Protein AF-A0A0B1P0S6-F1 (afdb_monomer)

Sequence (242 aa):
MDPFGQLKRVITRTYDYDFVDCIASSTEIPAHVSHSNGEVSTQSKGTTRSGFDCNGIFFDDKELHLARDLARESRRSRHNVFPVEHFSPPCDSPCLLWPLKSSGSTMRNGMMPCSLFLSTLDILVDIFTSGNLAPYRLVMSLDFQILFVALKGHDKMKKCEKRTIAGGNINHDQSSFRCSTTVFHNSELLPVVDKACKNKMLYSKTYPMKYEGENFQIPGPYLIYPLMKDKEYTGGCMLKIL

Solvent-accessible surface area (backbone atoms only — not comparable to full-atom values): 14776 Å² total; per-residue (Å²): 26,44,84,85,52,40,65,73,44,49,32,33,36,50,95,88,71,46,77,45,81,34,46,70,38,70,73,76,75,69,88,85,74,79,96,71,84,87,76,74,79,77,75,76,80,38,62,68,41,48,30,30,38,51,94,82,45,74,46,44,48,71,57,52,52,50,51,45,53,50,38,58,57,33,60,75,43,94,86,50,81,44,50,36,82,44,78,55,72,84,46,96,52,68,25,28,41,33,83,37,75,68,90,59,59,70,73,79,83,70,79,73,80,90,74,84,90,73,59,92,67,55,75,65,56,68,62,72,76,65,88,65,71,60,49,33,29,41,32,20,39,85,87,61,46,81,72,48,42,28,41,50,55,96,90,49,53,44,78,34,48,78,44,76,45,79,23,62,59,77,70,50,65,78,48,26,36,33,47,91,94,47,74,45,47,35,86,64,47,50,62,51,42,54,51,32,54,58,30,60,47,40,93,88,48,85,46,40,33,78,59,83,73,83,86,57,97,65,84,75,76,38,29,34,34,83,49,83,81,69,99,71,89,77,89,75,58,59,27,33,37,40

Secondary structure (DSSP, 8-state):
--TT-----EEEE-TTS-EEEPEEE-----S-----------------EEEEEETTEEEEHHHHHHHHHHHHHHTTSTT---SEEE-STT-SS-EEEEEE--TT---------------TTGGGTTTTTSS---SEEEEE-TT--EEEEEEE-SS-EEEPEEEEE----------EEEETTEEE-HHHHHHHHHHHHHHTT-TT-S-SEE--SPPPSS-S--EE-EE-SSS---S---EEE-

Structure (mmCIF, N/CA/C/O backbone):
data_AF-A0A0B1P0S6-F1
#
_entry.id   AF-A0A0B1P0S6-F1
#
loop_
_atom_site.group_PDB
_atom_site.id
_atom_site.type_symbol
_atom_site.label_atom_id
_atom_site.label_alt_id
_atom_site.label_comp_id
_atom_site.label_asym_id
_atom_site.label_entity_id
_atom_site.label_seq_id
_atom_site.pdbx_PDB_ins_code
_atom_site.Cartn_x
_atom_site.Cartn_y
_atom_site.Cartn_z
_atom_site.occupancy
_atom_site.B_iso_or_equiv
_atom_site.auth_seq_id
_atom_site.auth_comp_id
_atom_site.auth_asym_id
_atom_site.auth_atom_id
_atom_site.pdbx_PDB_model_num
ATOM 1 N N . MET A 1 1 ? -7.418 -2.771 11.594 1.00 72.19 1 MET A N 1
ATOM 2 C CA . MET A 1 1 ? -7.565 -1.828 10.481 1.00 72.19 1 MET A CA 1
ATOM 3 C C . MET A 1 1 ? -7.454 -2.607 9.185 1.00 72.19 1 MET A C 1
ATOM 5 O O . MET A 1 1 ? -6.734 -3.612 9.142 1.00 72.19 1 MET A O 1
ATOM 9 N N . ASP A 1 2 ? -8.114 -2.137 8.129 1.00 66.19 2 ASP A N 1
ATOM 10 C CA . ASP A 1 2 ? -7.908 -2.700 6.795 1.00 66.19 2 ASP A CA 1
ATOM 11 C C . ASP A 1 2 ? -6.491 -2.362 6.265 1.00 66.19 2 ASP A C 1
ATOM 13 O O . ASP A 1 2 ? -5.760 -1.559 6.868 1.00 66.19 2 ASP A O 1
ATOM 17 N N . PRO A 1 3 ? -6.045 -2.962 5.145 1.00 63.97 3 PRO A N 1
ATOM 18 C CA . PRO A 1 3 ? -4.725 -2.680 4.586 1.00 63.97 3 PRO A CA 1
ATOM 19 C C . PRO A 1 3 ? -4.468 -1.206 4.246 1.00 63.97 3 PRO A C 1
ATOM 21 O O . PRO A 1 3 ? -3.298 -0.832 4.122 1.00 63.97 3 PRO A O 1
ATOM 24 N N . PHE A 1 4 ? -5.530 -0.406 4.135 1.00 67.88 4 PHE A N 1
ATOM 25 C CA . PHE A 1 4 ? -5.540 1.003 3.754 1.00 67.88 4 PHE A CA 1
ATOM 26 C C . PHE A 1 4 ? -5.617 1.950 4.953 1.00 67.88 4 PHE A C 1
ATOM 28 O O . PHE A 1 4 ? -5.647 3.163 4.762 1.00 67.88 4 PHE A O 1
ATOM 35 N N . GLY A 1 5 ? -5.629 1.417 6.176 1.00 71.06 5 GLY A N 1
ATOM 36 C CA . GLY A 1 5 ? -5.687 2.229 7.383 1.00 71.06 5 GLY A CA 1
ATOM 37 C C . GLY A 1 5 ? -7.086 2.687 7.760 1.00 71.06 5 GLY A C 1
ATOM 38 O O . GLY A 1 5 ? -7.219 3.570 8.599 1.00 71.06 5 GLY A O 1
ATOM 39 N N . GLN A 1 6 ? -8.138 2.102 7.187 1.00 75.38 6 GLN A N 1
ATOM 40 C CA . GLN A 1 6 ? -9.487 2.385 7.658 1.00 75.38 6 GLN A CA 1
ATOM 41 C C . GLN A 1 6 ? -9.762 1.598 8.937 1.00 75.38 6 GLN A C 1
ATOM 43 O O . GLN A 1 6 ? -9.490 0.395 9.027 1.00 75.38 6 GLN A O 1
ATOM 48 N N . LEU A 1 7 ? -10.333 2.294 9.918 1.00 80.88 7 LEU A N 1
ATOM 49 C CA . LEU A 1 7 ? -10.939 1.671 11.086 1.00 80.88 7 LEU A CA 1
ATOM 50 C C . LEU A 1 7 ? -12.217 0.969 10.620 1.00 80.88 7 LEU A C 1
ATOM 52 O O . LEU A 1 7 ? -13.142 1.637 10.164 1.00 80.88 7 LEU A O 1
ATOM 56 N N . LYS A 1 8 ? -12.254 -0.361 10.684 1.00 79.19 8 LYS A N 1
ATOM 57 C CA . LYS A 1 8 ? -13.443 -1.152 10.348 1.00 79.19 8 LYS A CA 1
ATOM 58 C C . LYS A 1 8 ? -14.200 -1.562 11.588 1.00 79.19 8 LYS A C 1
ATOM 60 O O . LYS A 1 8 ? -15.427 -1.570 11.576 1.00 79.19 8 LYS A O 1
ATOM 65 N N . ARG A 1 9 ? -13.477 -1.937 12.640 1.00 78.31 9 ARG A N 1
ATOM 66 C CA . ARG A 1 9 ? -14.101 -2.403 13.869 1.00 78.31 9 ARG A CA 1
ATOM 67 C C . ARG A 1 9 ? -13.183 -2.217 15.062 1.00 78.31 9 ARG A C 1
ATOM 69 O O . ARG A 1 9 ? -11.962 -2.170 14.945 1.00 78.31 9 ARG A O 1
ATOM 76 N N . VAL A 1 10 ? -13.795 -2.136 16.228 1.00 85.00 10 VAL A N 1
ATOM 77 C CA . VAL A 1 10 ? -13.113 -2.123 17.511 1.00 85.00 10 VAL A CA 1
ATOM 78 C C . VAL A 1 10 ? -13.550 -3.391 18.243 1.00 85.00 10 VAL A C 1
ATOM 80 O O . VAL A 1 10 ? -14.746 -3.631 18.372 1.00 85.00 10 VAL A O 1
ATOM 83 N N . ILE A 1 11 ? -12.602 -4.229 18.658 1.00 86.12 11 ILE A N 1
ATOM 84 C CA . ILE A 1 11 ? -12.867 -5.456 19.427 1.00 86.12 11 ILE A CA 1
ATOM 85 C C . ILE A 1 11 ? -12.094 -5.404 20.741 1.00 86.12 11 ILE A C 1
ATOM 87 O O . ILE A 1 11 ? -11.005 -4.832 20.795 1.00 86.12 11 ILE A O 1
ATOM 91 N N . THR A 1 12 ? -12.608 -6.026 21.796 1.00 86.31 12 THR A N 1
ATOM 92 C CA . THR A 1 12 ? -11.886 -6.177 23.069 1.00 86.31 12 THR A CA 1
ATOM 93 C C . THR A 1 12 ? -11.633 -7.643 23.380 1.00 86.31 12 THR A C 1
ATOM 95 O O . THR A 1 12 ? -12.437 -8.503 23.025 1.00 86.31 12 THR A O 1
ATOM 98 N N . ARG A 1 13 ? -10.501 -7.935 24.026 1.00 81.44 13 ARG A N 1
ATOM 99 C CA . ARG A 1 13 ? -10.193 -9.275 24.534 1.00 81.44 13 ARG A CA 1
ATOM 100 C C . ARG A 1 13 ? -10.831 -9.490 25.907 1.00 81.44 13 ARG A C 1
ATOM 102 O O . ARG A 1 13 ? -10.647 -8.651 26.790 1.00 81.44 13 ARG A O 1
ATOM 109 N N . THR A 1 14 ? -11.524 -10.609 26.088 1.00 78.69 14 THR A N 1
ATOM 110 C CA . THR A 1 14 ? -12.118 -11.039 27.364 1.00 78.69 14 THR A CA 1
ATOM 111 C C . THR A 1 14 ? -11.096 -11.779 28.241 1.00 78.69 14 THR A C 1
ATOM 113 O O . THR A 1 14 ? -9.961 -12.030 27.821 1.00 78.69 14 THR A O 1
ATOM 116 N N . TYR A 1 15 ? -11.483 -12.113 29.479 1.00 76.44 15 TYR A N 1
ATOM 117 C CA . TYR A 1 15 ? -10.654 -12.907 30.398 1.00 76.44 15 TYR A CA 1
ATOM 118 C C . TYR A 1 15 ? -10.407 -14.331 29.893 1.00 76.44 15 TYR A C 1
ATOM 120 O O . TYR A 1 15 ? -9.308 -14.848 30.070 1.00 76.44 15 TYR A O 1
ATOM 128 N N . ASP A 1 16 ? -11.375 -14.903 29.177 1.00 82.19 16 ASP A N 1
ATOM 129 C CA . ASP A 1 16 ? -11.287 -16.237 28.569 1.00 82.19 16 ASP A CA 1
ATOM 130 C C . ASP A 1 16 ? -10.457 -16.254 27.277 1.00 82.19 16 ASP A C 1
ATOM 132 O O . ASP A 1 16 ? -10.420 -17.242 26.555 1.00 82.19 16 ASP A O 1
ATOM 136 N N . TYR A 1 17 ? -9.759 -15.151 26.988 1.00 78.38 17 TYR A N 1
ATOM 137 C CA . TYR A 1 17 ? -8.953 -14.932 25.791 1.00 78.38 17 TYR A CA 1
ATOM 138 C C . TYR A 1 17 ? -9.722 -14.822 24.471 1.00 78.38 17 TYR A C 1
ATOM 140 O O . TYR A 1 17 ? -9.068 -14.625 23.439 1.00 78.38 17 TYR A O 1
ATOM 148 N N . ASP A 1 18 ? -11.051 -14.823 24.521 1.00 82.00 18 ASP A N 1
ATOM 149 C CA . ASP A 1 18 ? -11.933 -14.565 23.386 1.00 82.00 18 ASP A CA 1
ATOM 150 C C . ASP A 1 18 ? -11.964 -13.080 23.002 1.00 82.00 18 ASP A C 1
ATOM 152 O O . ASP A 1 18 ? -11.469 -12.201 23.720 1.00 82.00 18 ASP A O 1
ATOM 156 N N . PHE A 1 19 ? -12.539 -12.786 21.835 1.00 83.88 19 PHE A N 1
ATOM 157 C CA . PHE A 1 19 ? -12.729 -11.425 21.340 1.00 83.88 19 PHE A CA 1
ATOM 158 C C . PHE A 1 19 ? -14.214 -11.116 21.215 1.00 83.88 19 PHE A C 1
ATOM 160 O O . PHE A 1 19 ? -14.963 -11.900 20.643 1.00 83.88 19 PHE A O 1
ATOM 167 N N . VAL A 1 20 ? -14.622 -9.950 21.708 1.00 85.81 20 VAL A N 1
ATOM 168 C CA . VAL A 1 20 ? -15.993 -9.453 21.554 1.00 85.81 20 VAL A CA 1
ATOM 169 C C . VAL A 1 20 ? -16.000 -8.127 20.804 1.00 85.81 20 VAL A C 1
ATOM 171 O O . VAL A 1 20 ? -15.132 -7.270 21.009 1.00 85.81 20 VAL A O 1
ATOM 174 N N . ASP A 1 21 ? -16.986 -7.974 19.923 1.00 86.88 21 ASP A N 1
ATOM 175 C CA . ASP A 1 21 ? -17.210 -6.757 19.150 1.00 86.88 21 ASP A CA 1
ATOM 176 C C . ASP A 1 21 ? -17.666 -5.611 20.055 1.00 86.88 21 ASP A C 1
ATOM 178 O O . ASP A 1 21 ? -18.564 -5.760 20.886 1.00 86.88 21 ASP A O 1
ATOM 182 N N . CYS A 1 22 ? -17.067 -4.438 19.866 1.00 88.81 22 CYS A N 1
ATOM 183 C CA . CYS A 1 22 ? -17.580 -3.213 20.454 1.00 88.81 22 CYS A CA 1
ATOM 184 C C . CYS A 1 22 ? -18.711 -2.658 19.598 1.00 88.81 22 CYS A C 1
ATOM 186 O O . CYS A 1 22 ? -18.657 -2.671 18.366 1.00 88.81 22 CYS A O 1
ATOM 188 N N . ILE A 1 23 ? -19.723 -2.126 20.268 1.00 87.88 23 ILE A N 1
ATOM 189 C CA . ILE A 1 23 ? -20.900 -1.569 19.616 1.00 87.88 23 ILE A CA 1
ATOM 190 C C . ILE A 1 23 ? -20.603 -0.104 19.303 1.00 87.88 23 ILE A C 1
ATOM 192 O O . ILE A 1 23 ? -20.121 0.629 20.170 1.00 87.88 23 ILE A O 1
ATOM 196 N N . ALA A 1 24 ? -20.880 0.333 18.075 1.00 87.00 24 ALA A N 1
ATOM 197 C CA . ALA A 1 24 ? -20.851 1.752 17.746 1.00 87.00 24 ALA A CA 1
ATOM 198 C C . ALA A 1 24 ? -21.878 2.469 18.634 1.00 87.00 24 ALA A C 1
ATOM 200 O O . ALA A 1 24 ? -23.080 2.219 18.556 1.00 87.00 24 ALA A O 1
ATOM 201 N N . SER A 1 25 ? -21.392 3.326 19.524 1.00 84.00 25 SER A N 1
ATOM 202 C CA . SER A 1 25 ? -22.229 4.232 20.286 1.00 84.00 25 SER A CA 1
ATOM 203 C C . SER A 1 25 ? -22.659 5.318 19.313 1.00 84.00 25 SER A C 1
ATOM 205 O O . SER A 1 25 ? -21.915 6.277 19.092 1.00 84.00 25 SER A O 1
ATOM 207 N N . SER A 1 26 ? -23.839 5.156 18.707 1.00 71.81 26 SER A N 1
ATOM 208 C CA . SER A 1 26 ? -24.517 6.284 18.076 1.00 71.81 26 SER A CA 1
ATOM 209 C C . SER A 1 26 ? -24.550 7.394 19.117 1.00 71.81 26 SER A C 1
ATOM 211 O O . SER A 1 26 ? -24.957 7.140 20.256 1.00 71.81 26 SER A O 1
ATOM 213 N N . THR A 1 27 ? -24.055 8.577 18.764 1.00 58.44 27 THR A N 1
ATOM 214 C CA . THR A 1 27 ? -24.240 9.792 19.557 1.00 58.44 27 THR A CA 1
ATOM 215 C C . THR A 1 27 ? -25.666 9.791 20.084 1.00 58.44 27 THR A C 1
ATOM 217 O O . THR A 1 27 ? -26.592 9.569 19.302 1.00 58.44 27 THR A O 1
ATOM 220 N N . GLU A 1 28 ? -25.816 9.915 21.405 1.00 55.31 28 GLU A N 1
ATOM 221 C CA . GLU A 1 28 ? -27.117 9.953 22.066 1.00 55.31 28 GLU A CA 1
ATOM 222 C C . GLU A 1 28 ? -28.048 10.820 21.226 1.00 55.31 28 GLU A C 1
ATOM 224 O O . GLU A 1 28 ? -27.737 11.981 20.954 1.00 55.31 28 GLU A O 1
ATOM 229 N N . ILE A 1 29 ? -29.133 10.218 20.731 1.00 51.28 29 ILE A N 1
ATOM 230 C CA . ILE A 1 29 ? -30.195 10.960 20.061 1.00 51.28 29 ILE A CA 1
ATOM 231 C C . ILE A 1 29 ? -30.568 12.054 21.061 1.00 51.28 29 ILE A C 1
ATOM 233 O O . ILE A 1 29 ? -30.990 11.692 22.164 1.00 51.28 29 ILE A O 1
ATOM 237 N N . PRO A 1 30 ? -30.377 13.351 20.752 1.00 51.22 30 PRO A N 1
ATOM 238 C CA . PRO A 1 30 ? -30.763 14.401 21.672 1.00 51.22 30 PRO A CA 1
ATOM 239 C C . PRO A 1 30 ? -32.242 14.193 21.979 1.00 51.22 30 PRO A C 1
ATOM 241 O O . PRO A 1 30 ? -33.091 14.299 21.090 1.00 51.22 30 PRO A O 1
ATOM 244 N N . ALA A 1 31 ? -32.554 13.809 23.216 1.00 57.62 31 ALA A N 1
ATOM 245 C CA . ALA A 1 31 ? -33.929 13.774 23.671 1.00 57.62 31 ALA A CA 1
ATOM 246 C C . ALA A 1 31 ? -34.446 15.210 23.510 1.00 57.62 31 ALA A C 1
ATOM 248 O O . ALA A 1 31 ? -33.902 16.111 24.139 1.00 57.62 31 ALA A O 1
ATOM 249 N N . HIS A 1 32 ? -35.435 15.403 22.631 1.00 59.41 32 HIS A N 1
ATOM 250 C CA . HIS A 1 32 ? -35.985 16.680 22.140 1.00 59.41 32 HIS A CA 1
ATOM 251 C C . HIS A 1 32 ? -35.394 17.246 20.838 1.00 59.41 32 HIS A C 1
ATOM 253 O O . HIS A 1 32 ? -34.847 18.342 20.841 1.00 59.41 32 HIS A O 1
ATOM 259 N N . VAL A 1 33 ? -35.666 16.616 19.688 1.00 46.12 33 VAL A N 1
ATOM 260 C CA . VAL A 1 33 ? -35.979 17.394 18.471 1.00 46.12 33 VAL A CA 1
ATOM 261 C C . VAL A 1 33 ? -37.139 16.739 17.726 1.00 46.12 33 VAL A C 1
ATOM 263 O O . VAL A 1 33 ? -37.072 15.598 17.278 1.00 46.12 33 VAL A O 1
ATOM 266 N N . SER A 1 34 ? -38.230 17.491 17.646 1.00 49.94 34 SER A N 1
ATOM 267 C CA . SER A 1 34 ? -39.465 17.174 16.944 1.00 49.94 34 SER A CA 1
ATOM 268 C C . SER A 1 34 ? -39.243 16.932 15.448 1.00 49.94 34 SER A C 1
ATOM 270 O O . SER A 1 34 ? -38.445 17.616 14.811 1.00 49.94 34 SER A O 1
ATOM 272 N N . HIS A 1 35 ? -40.013 15.984 14.910 1.00 52.06 35 HIS A N 1
ATOM 273 C CA . HIS A 1 35 ? -40.273 15.707 13.495 1.00 52.06 35 HIS A CA 1
ATOM 274 C C . HIS A 1 35 ? -39.910 16.853 12.530 1.00 52.06 35 HIS A C 1
ATOM 276 O O . HIS A 1 35 ? -40.695 17.776 12.320 1.00 52.06 35 HIS A O 1
ATOM 282 N N . SER A 1 36 ? -38.754 16.755 11.878 1.00 53.06 36 SER A N 1
ATOM 283 C CA . SER A 1 36 ? -38.503 17.432 10.607 1.00 53.06 36 SER A CA 1
ATOM 284 C C . SER A 1 36 ? -37.830 16.456 9.645 1.00 53.06 36 SER A C 1
ATOM 286 O O . SER A 1 36 ? -37.102 15.550 10.045 1.00 53.06 36 SER A O 1
ATOM 288 N N . ASN A 1 37 ? -38.244 16.565 8.388 1.00 49.16 37 ASN A N 1
ATOM 289 C CA . ASN A 1 37 ? -38.131 15.562 7.338 1.00 49.16 37 ASN A CA 1
ATOM 290 C C . ASN A 1 37 ? -36.701 15.052 7.113 1.00 49.16 37 ASN A C 1
ATOM 292 O O . ASN A 1 37 ? -35.753 15.829 7.085 1.00 49.16 37 ASN A O 1
ATOM 296 N N . GLY A 1 38 ? -36.592 13.733 6.923 1.00 53.12 38 GLY A N 1
ATOM 297 C CA . GLY A 1 38 ? -35.340 12.996 6.805 1.00 53.12 38 GLY A CA 1
ATOM 298 C C . GLY A 1 38 ? -34.424 13.534 5.714 1.00 53.12 38 GLY A C 1
ATOM 299 O O . GLY A 1 38 ? -34.647 13.322 4.522 1.00 53.12 38 GLY A O 1
ATOM 300 N N . GLU A 1 39 ? -33.354 14.183 6.151 1.00 46.41 39 GLU A N 1
ATOM 301 C CA . GLU A 1 39 ? -32.218 14.513 5.314 1.00 46.41 39 GLU A CA 1
ATOM 302 C C . GLU A 1 39 ? -31.345 13.258 5.203 1.00 46.41 39 GLU A C 1
ATOM 304 O O . GLU A 1 39 ? -30.672 12.830 6.144 1.00 46.41 39 GLU A O 1
ATOM 309 N N . VAL A 1 40 ? -31.450 12.593 4.051 1.00 51.22 40 VAL A N 1
ATOM 310 C CA . VAL A 1 40 ? -30.637 11.433 3.688 1.00 51.22 40 VAL A CA 1
ATOM 311 C C . VAL A 1 40 ? -29.174 11.853 3.737 1.00 51.22 40 VAL A C 1
ATOM 313 O O . VAL A 1 40 ? -28.732 12.660 2.923 1.00 51.22 40 VAL A O 1
ATOM 316 N N . SER A 1 41 ? -28.434 11.295 4.698 1.00 44.53 41 SER A N 1
ATOM 317 C CA . SER A 1 41 ? -26.989 11.464 4.834 1.00 44.53 41 SER A CA 1
ATOM 318 C C . SER A 1 41 ? -26.324 11.250 3.474 1.00 44.53 41 SER A C 1
ATOM 320 O O . SER A 1 41 ? -26.294 10.137 2.941 1.00 44.53 41 SER A O 1
ATOM 322 N N . THR A 1 42 ? -25.845 12.338 2.871 1.00 46.91 42 THR A N 1
ATOM 323 C CA . THR A 1 42 ? -25.144 12.318 1.592 1.00 46.91 42 THR A CA 1
ATOM 324 C C . THR A 1 42 ? -23.838 11.566 1.778 1.00 46.91 42 THR A C 1
ATOM 326 O O . THR A 1 42 ? -22.829 12.126 2.210 1.00 46.91 42 THR A O 1
ATOM 329 N N . GLN A 1 43 ? -23.876 10.273 1.468 1.00 51.06 43 GLN A N 1
ATOM 330 C CA . GLN A 1 43 ? -22.727 9.388 1.407 1.00 51.06 43 GLN A CA 1
ATOM 331 C C . GLN A 1 43 ? -21.681 10.038 0.498 1.00 51.06 43 GLN A C 1
ATOM 333 O O . GLN A 1 43 ? -21.840 10.086 -0.724 1.00 51.06 43 GLN A O 1
ATOM 338 N N . SER A 1 44 ? -20.637 10.618 1.095 1.00 51.47 44 SER A N 1
ATOM 339 C CA . SER A 1 44 ? -19.609 11.318 0.333 1.00 51.47 44 SER A CA 1
ATOM 340 C C . SER A 1 44 ? -18.986 10.321 -0.639 1.00 51.47 44 SER A C 1
ATOM 342 O O . SER A 1 44 ? -18.387 9.326 -0.218 1.00 51.47 44 SER A O 1
ATOM 344 N N . LYS A 1 45 ? -19.165 10.562 -1.936 1.00 61.09 45 LYS A N 1
ATOM 345 C CA . LYS A 1 45 ? -18.654 9.712 -3.008 1.00 61.09 45 LYS A CA 1
ATOM 346 C C . LYS A 1 45 ? -17.127 9.768 -2.974 1.00 61.09 45 LYS A C 1
ATOM 348 O O . LYS A 1 45 ? -16.521 10.709 -3.478 1.00 61.09 45 LYS A O 1
ATOM 353 N N . GLY A 1 46 ? -16.519 8.798 -2.297 1.00 64.12 46 GLY A N 1
ATOM 354 C CA . GLY A 1 46 ? -15.071 8.691 -2.189 1.00 64.12 46 GLY A CA 1
ATOM 355 C C . GLY A 1 46 ? -14.420 8.620 -3.574 1.00 64.12 46 GLY A C 1
ATOM 356 O O . GLY A 1 46 ? -14.983 8.043 -4.509 1.00 64.12 46 GLY A O 1
ATOM 357 N N . THR A 1 47 ? -13.258 9.253 -3.733 1.00 75.38 47 THR A N 1
ATOM 358 C CA . THR A 1 47 ? -12.530 9.253 -5.004 1.00 75.38 47 THR A CA 1
ATOM 359 C C . THR A 1 47 ? -11.926 7.874 -5.241 1.00 75.38 47 THR A C 1
ATOM 361 O O . THR A 1 47 ? -11.028 7.451 -4.527 1.00 75.38 47 THR A O 1
ATOM 364 N N . THR A 1 48 ? -12.408 7.144 -6.247 1.00 86.50 48 THR A N 1
ATOM 365 C CA . THR A 1 48 ? -11.814 5.872 -6.692 1.00 86.50 48 THR A CA 1
ATOM 366 C C . THR A 1 48 ? -10.312 6.016 -6.937 1.00 86.50 48 THR A C 1
ATOM 368 O O . THR A 1 48 ? -9.888 6.933 -7.639 1.00 86.50 48 THR A O 1
ATOM 371 N N . ARG A 1 49 ? -9.516 5.102 -6.372 1.00 89.25 49 ARG A N 1
ATOM 372 C CA . ARG A 1 49 ? -8.056 5.050 -6.516 1.00 89.25 49 ARG A CA 1
ATOM 373 C C . ARG A 1 49 ? -7.675 3.835 -7.355 1.00 89.25 49 ARG A C 1
ATOM 375 O O . ARG A 1 49 ? -8.118 2.724 -7.073 1.00 89.25 49 ARG A O 1
ATOM 382 N N . SER A 1 50 ? -6.866 4.032 -8.384 1.00 94.38 50 SER A N 1
ATOM 383 C CA . SER A 1 50 ? -6.324 2.956 -9.221 1.00 94.38 50 SER A CA 1
ATOM 384 C C . SER A 1 50 ? -4.840 2.747 -8.942 1.00 94.38 50 SER A C 1
ATOM 386 O O . SER A 1 50 ? -4.152 3.655 -8.471 1.00 94.38 50 SER A O 1
ATOM 388 N N . GLY A 1 51 ? -4.371 1.520 -9.153 1.00 95.56 51 GLY A N 1
ATOM 389 C CA . GLY A 1 51 ? -2.995 1.145 -8.855 1.00 95.56 51 GLY A CA 1
ATOM 390 C C . GLY A 1 51 ? -2.729 -0.348 -9.005 1.00 95.56 51 GLY A C 1
ATOM 391 O O . GLY A 1 51 ? -3.480 -1.068 -9.669 1.00 95.56 51 GLY A O 1
ATOM 392 N N . PHE A 1 52 ? -1.658 -0.824 -8.371 1.00 96.31 52 PHE A N 1
ATOM 393 C CA . P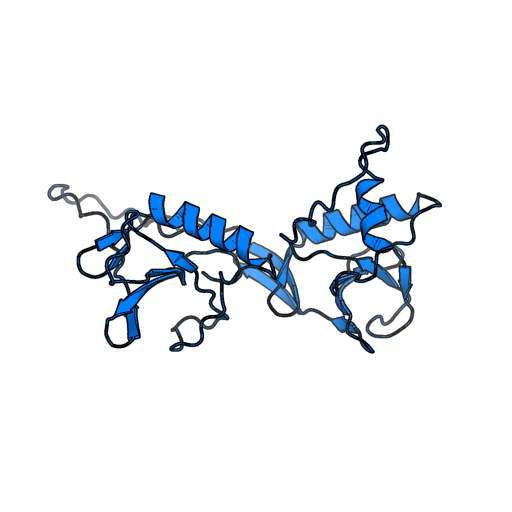HE A 1 52 ? -1.240 -2.227 -8.402 1.00 96.31 52 PHE A CA 1
ATOM 394 C C . PHE A 1 52 ? -1.105 -2.800 -6.991 1.00 96.31 52 PHE A C 1
ATOM 396 O O . PHE A 1 52 ? -0.430 -2.223 -6.143 1.00 96.31 52 PHE A O 1
ATOM 403 N N . ASP A 1 53 ? -1.714 -3.959 -6.755 1.00 93.12 53 ASP A N 1
ATOM 404 C CA . ASP A 1 53 ? -1.591 -4.737 -5.524 1.00 93.12 53 ASP A CA 1
ATOM 405 C C . ASP A 1 53 ? -0.521 -5.821 -5.693 1.00 93.12 53 ASP A C 1
ATOM 407 O O . ASP A 1 53 ? -0.635 -6.750 -6.502 1.00 93.12 53 ASP A O 1
ATOM 411 N N . CYS A 1 54 ? 0.546 -5.679 -4.917 1.00 93.00 54 CYS A N 1
ATOM 412 C CA . CYS A 1 54 ? 1.646 -6.616 -4.818 1.00 93.00 54 CYS A CA 1
ATOM 413 C C . CYS A 1 54 ? 1.628 -7.286 -3.444 1.00 93.00 54 CYS A C 1
ATOM 415 O O . CYS A 1 54 ? 2.265 -6.808 -2.505 1.00 93.00 54 CYS A O 1
ATOM 417 N N . ASN A 1 55 ? 0.947 -8.427 -3.333 1.00 88.25 55 ASN A N 1
ATOM 418 C CA . ASN A 1 55 ? 0.939 -9.238 -2.111 1.00 88.25 55 ASN A CA 1
ATOM 419 C C . ASN A 1 55 ? 0.463 -8.451 -0.867 1.00 88.25 55 ASN A C 1
ATOM 421 O O . ASN A 1 55 ? 1.054 -8.559 0.208 1.00 88.25 55 ASN A O 1
ATOM 425 N N . GLY A 1 56 ? -0.581 -7.629 -1.021 1.00 80.44 56 GLY A N 1
ATOM 426 C CA . GLY A 1 56 ? -1.157 -6.816 0.054 1.00 80.44 56 GLY A CA 1
ATOM 427 C C . GLY A 1 56 ? -0.519 -5.433 0.224 1.00 80.44 56 GLY A C 1
ATOM 428 O O . GLY A 1 56 ? -0.937 -4.678 1.107 1.00 80.44 56 GLY A O 1
ATOM 429 N N . ILE A 1 57 ? 0.468 -5.084 -0.608 1.00 86.06 57 ILE A N 1
ATOM 430 C CA . ILE A 1 57 ? 0.991 -3.719 -0.731 1.00 86.06 57 ILE A CA 1
ATOM 431 C C . ILE A 1 57 ? 0.407 -3.086 -1.988 1.00 86.06 57 ILE A C 1
ATOM 433 O O . ILE A 1 57 ? 0.647 -3.566 -3.092 1.00 86.06 57 ILE A O 1
ATOM 437 N N . PHE A 1 58 ? -0.342 -2.001 -1.815 1.00 89.44 58 PHE A N 1
ATOM 438 C CA . PHE A 1 58 ? -0.956 -1.272 -2.918 1.00 89.44 58 PHE A CA 1
ATOM 439 C C . PHE A 1 58 ? -0.121 -0.047 -3.300 1.00 89.44 58 PHE A C 1
ATOM 441 O O . PHE A 1 58 ? 0.147 0.801 -2.450 1.00 89.44 58 PHE A O 1
ATOM 448 N N . PHE A 1 59 ? 0.252 0.044 -4.574 1.00 92.19 59 PHE A N 1
ATOM 449 C CA . PHE A 1 59 ? 0.945 1.182 -5.172 1.00 92.19 59 PHE A CA 1
ATOM 450 C C . PHE A 1 59 ? -0.039 2.000 -5.998 1.00 92.19 59 PHE A C 1
ATOM 452 O O . PHE A 1 59 ? -0.560 1.508 -6.999 1.00 92.19 59 PHE A O 1
ATOM 459 N N . ASP A 1 60 ? -0.295 3.232 -5.573 1.00 92.06 60 ASP A N 1
ATOM 460 C CA . ASP A 1 60 ? -1.249 4.131 -6.224 1.00 92.06 60 ASP A CA 1
ATOM 461 C C . ASP A 1 60 ? -0.691 4.690 -7.535 1.00 92.06 60 ASP A C 1
ATOM 463 O O . ASP A 1 60 ? 0.490 5.028 -7.610 1.00 92.06 60 ASP A O 1
ATOM 467 N N . ASP A 1 61 ? -1.537 4.871 -8.548 1.00 94.50 61 ASP A N 1
ATOM 468 C CA . ASP A 1 61 ? -1.120 5.432 -9.837 1.00 94.50 61 ASP A CA 1
ATOM 469 C C . ASP A 1 61 ? -0.409 6.790 -9.682 1.00 94.50 61 ASP A C 1
ATOM 471 O O . ASP A 1 61 ? 0.563 7.053 -10.391 1.00 94.50 61 ASP A O 1
ATOM 475 N N . LYS A 1 62 ? -0.802 7.634 -8.713 1.00 90.00 62 LYS A N 1
ATOM 476 C CA . LYS A 1 62 ? -0.104 8.902 -8.431 1.00 90.00 62 LYS A CA 1
ATOM 477 C C . LYS A 1 62 ? 1.343 8.676 -7.986 1.00 90.00 62 LYS A C 1
ATOM 479 O O . LYS A 1 62 ? 2.239 9.386 -8.436 1.00 90.00 62 LYS A O 1
ATOM 484 N N . GLU A 1 63 ? 1.576 7.684 -7.129 1.00 89.94 63 GLU A N 1
ATOM 485 C CA . GLU A 1 63 ? 2.918 7.302 -6.673 1.00 89.94 63 GLU A CA 1
ATOM 486 C C . GLU A 1 63 ? 3.742 6.717 -7.826 1.00 89.94 63 GLU A C 1
ATOM 488 O O . GLU A 1 63 ? 4.915 7.052 -7.992 1.00 89.94 63 GLU A O 1
ATOM 493 N N . LEU A 1 64 ? 3.120 5.892 -8.671 1.00 95.62 64 LEU A N 1
ATOM 494 C CA . LEU A 1 64 ? 3.786 5.283 -9.821 1.00 95.62 64 LEU A CA 1
ATOM 495 C C . LEU A 1 64 ? 4.172 6.313 -10.887 1.00 95.62 64 LEU A C 1
ATOM 497 O O . LEU A 1 64 ? 5.252 6.212 -11.470 1.00 95.62 64 LEU A O 1
ATOM 501 N N . HIS A 1 65 ? 3.339 7.330 -11.117 1.00 95.69 65 HIS A N 1
ATOM 502 C CA . HIS A 1 65 ? 3.675 8.453 -11.993 1.00 95.69 65 HIS A CA 1
ATOM 503 C C . HIS A 1 65 ? 4.849 9.271 -11.455 1.00 95.69 65 HIS A C 1
ATOM 505 O O . HIS A 1 65 ? 5.770 9.565 -12.217 1.00 95.69 65 HIS A O 1
ATOM 511 N N . LEU A 1 66 ? 4.873 9.557 -10.150 1.00 90.75 66 LEU A N 1
ATOM 512 C CA . LEU A 1 66 ? 6.014 10.220 -9.519 1.00 90.75 66 LEU A CA 1
ATOM 513 C C . LEU A 1 66 ? 7.299 9.389 -9.672 1.00 90.75 66 LEU A C 1
ATOM 515 O O . LEU A 1 66 ? 8.338 9.917 -10.063 1.00 90.75 66 LEU A O 1
ATOM 519 N N . ALA A 1 67 ? 7.229 8.080 -9.421 1.00 93.31 67 ALA A N 1
ATOM 520 C CA . ALA A 1 67 ? 8.367 7.176 -9.577 1.00 93.31 67 ALA A CA 1
ATOM 521 C C . ALA A 1 67 ? 8.868 7.104 -11.031 1.00 93.31 67 ALA A C 1
ATOM 523 O O . ALA A 1 67 ? 10.076 7.102 -11.262 1.00 93.31 67 ALA A O 1
ATOM 524 N N . ARG A 1 68 ? 7.960 7.097 -12.015 1.00 95.94 68 ARG A N 1
ATOM 525 C CA . ARG A 1 68 ? 8.298 7.187 -13.444 1.00 95.94 68 ARG A CA 1
ATOM 526 C C . ARG A 1 68 ? 9.052 8.478 -13.760 1.00 95.94 68 ARG A C 1
ATOM 528 O O . ARG A 1 68 ? 10.043 8.439 -14.486 1.00 95.94 68 ARG A O 1
ATOM 535 N N . ASP A 1 69 ? 8.586 9.611 -13.246 1.00 94.19 69 ASP A N 1
ATOM 536 C CA . ASP A 1 69 ? 9.195 10.913 -13.532 1.00 94.19 69 ASP A CA 1
ATOM 537 C C . ASP A 1 69 ? 10.599 11.012 -12.917 1.00 94.19 69 ASP A C 1
ATOM 539 O O . ASP A 1 69 ? 11.536 11.449 -13.588 1.00 94.19 69 ASP A O 1
ATOM 543 N N . LEU A 1 70 ? 10.784 10.475 -11.706 1.00 89.62 70 LEU A N 1
ATOM 544 C CA . LEU A 1 70 ? 12.105 10.309 -11.089 1.00 89.62 70 LEU A CA 1
ATOM 545 C C . LEU A 1 70 ? 13.015 9.384 -11.908 1.00 89.62 70 LEU A C 1
ATOM 547 O O . LEU A 1 70 ? 14.186 9.701 -12.110 1.00 89.62 70 LEU A O 1
ATOM 551 N N . ALA A 1 71 ? 12.488 8.271 -12.426 1.00 93.12 71 ALA A N 1
ATOM 552 C CA . ALA A 1 71 ? 13.251 7.368 -13.283 1.00 93.12 71 ALA A CA 1
ATOM 553 C C . ALA A 1 71 ? 13.724 8.055 -14.569 1.00 93.12 71 ALA A C 1
ATOM 555 O O . ALA A 1 71 ? 14.854 7.847 -15.019 1.00 93.12 71 ALA A O 1
ATOM 556 N N . ARG A 1 72 ? 12.862 8.887 -15.160 1.00 94.88 72 ARG A N 1
ATOM 557 C CA . ARG A 1 72 ? 13.169 9.650 -16.371 1.00 94.88 72 ARG A CA 1
ATOM 558 C C . ARG A 1 72 ? 14.265 10.676 -16.126 1.00 94.88 72 ARG A C 1
ATOM 560 O O . ARG A 1 72 ? 15.188 10.761 -16.933 1.00 94.88 72 ARG A O 1
ATOM 567 N N . GLU A 1 73 ? 14.186 11.410 -15.021 1.00 89.88 73 GLU A N 1
ATOM 568 C CA . GLU A 1 73 ? 15.22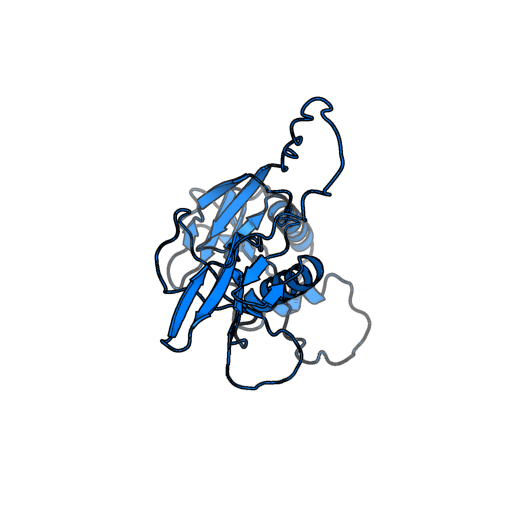0 12.379 -14.651 1.00 89.88 73 GLU A CA 1
ATOM 569 C C . GLU A 1 73 ? 16.543 11.681 -14.327 1.00 89.88 73 GLU A C 1
ATOM 571 O O . GLU A 1 73 ? 17.600 12.079 -14.810 1.00 89.88 73 GLU A O 1
ATOM 576 N N . SER A 1 74 ? 16.480 10.558 -13.608 1.00 89.44 74 SER A N 1
ATOM 577 C CA . SER A 1 74 ? 17.650 9.765 -13.244 1.00 89.44 74 SER A CA 1
ATOM 578 C C . SER A 1 74 ? 18.479 9.333 -14.456 1.00 89.44 74 SER A C 1
ATOM 580 O O . SER A 1 74 ? 19.704 9.381 -14.395 1.00 89.44 74 SER A O 1
ATOM 582 N N . ARG A 1 75 ? 17.836 8.977 -15.578 1.00 90.56 75 ARG A N 1
ATOM 583 C CA . ARG A 1 75 ? 18.523 8.542 -16.808 1.00 90.56 75 ARG A CA 1
ATOM 584 C C . ARG A 1 75 ? 19.350 9.648 -17.477 1.00 90.56 75 ARG A C 1
ATOM 586 O O . ARG A 1 75 ? 20.221 9.345 -18.288 1.00 90.56 75 ARG A O 1
ATOM 593 N N . ARG A 1 76 ? 19.091 10.923 -17.164 1.00 90.62 76 ARG A N 1
ATOM 594 C CA . ARG A 1 76 ? 19.881 12.061 -17.668 1.00 90.62 76 ARG A CA 1
ATOM 595 C C . ARG A 1 76 ? 21.226 12.190 -16.951 1.00 90.62 76 ARG A C 1
ATOM 597 O O . ARG A 1 76 ? 22.162 12.761 -17.508 1.00 90.62 76 ARG A O 1
ATOM 604 N N . SER A 1 77 ? 21.337 11.646 -15.740 1.00 87.44 77 SER A N 1
ATOM 605 C CA . SER A 1 77 ? 22.581 11.622 -14.974 1.00 87.44 77 SER A CA 1
ATOM 606 C C . SER A 1 77 ? 23.470 10.458 -15.406 1.00 87.44 77 SER A C 1
ATOM 608 O O . SER A 1 77 ? 23.022 9.319 -15.519 1.00 87.44 77 SER A O 1
ATOM 610 N N . ARG A 1 78 ? 24.766 10.730 -15.591 1.00 79.62 78 ARG A N 1
ATOM 611 C CA . ARG A 1 78 ? 25.765 9.711 -15.962 1.00 79.62 78 ARG A CA 1
ATOM 612 C C . ARG A 1 78 ? 26.146 8.776 -14.812 1.00 79.62 78 ARG A C 1
ATOM 614 O O . ARG A 1 78 ? 26.795 7.765 -15.057 1.00 79.62 78 ARG A O 1
ATOM 621 N N . HIS A 1 79 ? 25.777 9.114 -13.579 1.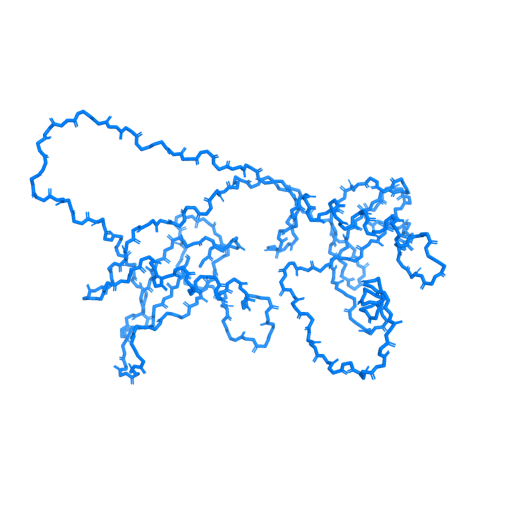00 80.56 79 HIS A N 1
ATOM 622 C CA . HIS A 1 79 ? 26.191 8.381 -12.379 1.00 80.56 79 HIS A CA 1
ATOM 623 C C . HIS A 1 79 ? 25.110 7.439 -11.836 1.00 80.56 79 HIS A C 1
ATOM 625 O O . HIS A 1 79 ? 25.353 6.718 -10.871 1.00 80.56 79 HIS A O 1
ATOM 631 N N . ASN A 1 80 ? 23.926 7.417 -12.452 1.00 77.38 80 ASN A N 1
ATOM 632 C CA . ASN A 1 80 ? 22.804 6.650 -11.935 1.00 77.38 80 ASN A CA 1
ATOM 633 C C . ASN A 1 80 ? 22.743 5.249 -12.545 1.00 77.38 80 ASN A C 1
ATOM 635 O O . ASN A 1 80 ? 22.741 5.071 -13.759 1.00 77.38 80 ASN A O 1
ATOM 639 N N . VAL A 1 81 ? 22.629 4.247 -11.672 1.00 86.25 81 VAL A N 1
ATOM 640 C CA . VAL A 1 81 ? 22.501 2.828 -12.049 1.00 86.25 81 VAL A CA 1
ATOM 641 C C . VAL A 1 81 ? 21.093 2.498 -12.562 1.00 86.25 81 VAL A C 1
ATOM 643 O O . VAL A 1 81 ? 20.901 1.500 -13.247 1.00 86.25 81 VAL A O 1
ATOM 646 N N . PHE A 1 82 ? 20.098 3.334 -12.250 1.00 89.50 82 PHE A N 1
ATOM 647 C CA . PHE A 1 82 ? 18.697 3.118 -12.606 1.00 89.50 82 PHE A CA 1
ATOM 648 C C . PHE A 1 82 ? 18.139 4.231 -13.512 1.00 89.50 82 PHE A C 1
ATOM 650 O O . PHE A 1 82 ? 18.551 5.390 -13.390 1.00 89.50 82 PHE A O 1
ATOM 657 N N . PRO A 1 83 ? 17.132 3.923 -14.353 1.00 94.44 83 PRO A N 1
ATOM 658 C CA . PRO A 1 83 ? 16.511 2.605 -14.546 1.00 94.44 83 PRO A CA 1
ATOM 659 C C . PRO A 1 83 ? 17.414 1.612 -15.297 1.00 94.44 83 PRO A C 1
ATOM 661 O O . PRO A 1 83 ? 18.230 2.016 -16.117 1.00 94.44 83 PRO A O 1
ATOM 664 N N . VAL A 1 84 ? 17.235 0.315 -15.031 1.00 94.19 84 VAL A N 1
ATOM 665 C CA . VAL A 1 84 ? 17.999 -0.773 -15.674 1.00 94.19 84 VAL A CA 1
ATOM 666 C C . VAL A 1 84 ? 17.162 -1.404 -16.781 1.00 94.19 84 VAL A C 1
ATOM 668 O O . VAL A 1 84 ? 15.985 -1.692 -16.566 1.00 94.19 84 VAL A O 1
ATOM 671 N N . GLU A 1 85 ? 17.758 -1.639 -17.947 1.00 96.31 85 GLU A N 1
ATOM 672 C CA . GLU A 1 85 ? 17.105 -2.372 -19.036 1.00 96.31 85 GLU A CA 1
ATOM 673 C C . GLU A 1 85 ? 16.994 -3.867 -18.708 1.00 96.31 85 GLU A C 1
ATOM 675 O O . GLU A 1 85 ? 17.912 -4.478 -18.162 1.00 96.31 85 GLU A O 1
ATOM 680 N N . HIS A 1 86 ? 15.851 -4.465 -19.033 1.00 95.00 86 HIS A N 1
ATOM 681 C CA . HIS A 1 86 ? 15.536 -5.861 -18.756 1.00 95.00 86 HIS A CA 1
ATOM 682 C C . HIS A 1 86 ? 14.874 -6.507 -19.970 1.00 95.00 86 HIS A C 1
ATOM 684 O O . HIS A 1 86 ? 13.961 -5.940 -20.571 1.00 95.00 86 HIS A O 1
ATOM 690 N N . PHE A 1 87 ? 15.338 -7.708 -20.313 1.00 94.69 87 PHE A N 1
ATOM 691 C CA . PHE A 1 87 ? 14.988 -8.412 -21.555 1.00 94.69 87 PHE A CA 1
ATOM 692 C C . PHE A 1 87 ? 14.304 -9.763 -21.314 1.00 94.69 87 PHE A C 1
ATOM 694 O O . PHE A 1 87 ? 14.049 -10.506 -22.256 1.00 94.69 87 PHE A O 1
ATOM 701 N N . SER A 1 88 ? 14.037 -10.120 -20.058 1.00 92.44 88 SER A N 1
ATOM 702 C CA . SER A 1 88 ? 13.454 -11.416 -19.705 1.00 92.44 88 SER A CA 1
ATOM 703 C C . SER A 1 88 ? 11.979 -11.276 -19.312 1.00 92.44 88 SER A C 1
ATOM 705 O O . SER A 1 88 ? 11.530 -10.177 -18.960 1.00 92.44 88 SER A O 1
ATOM 707 N N . PRO A 1 89 ? 11.220 -12.388 -19.277 1.00 92.38 89 PRO A N 1
ATOM 708 C CA . PRO A 1 89 ? 9.886 -12.391 -18.695 1.00 92.38 89 PRO A CA 1
ATOM 709 C C . PRO A 1 89 ? 9.867 -11.707 -17.313 1.00 92.38 89 PRO A C 1
ATOM 711 O O . PRO A 1 89 ? 10.833 -11.819 -16.549 1.00 92.38 89 PRO A O 1
ATOM 714 N N . PRO A 1 90 ? 8.789 -10.983 -16.965 1.00 92.75 90 PRO A N 1
ATOM 715 C CA . PRO A 1 90 ? 7.472 -10.994 -17.602 1.00 92.75 90 PRO A CA 1
ATOM 716 C C . PRO A 1 90 ? 7.242 -9.864 -18.629 1.00 92.75 90 PRO A C 1
ATOM 718 O O . PRO A 1 90 ? 6.087 -9.526 -18.897 1.00 92.75 90 PRO A O 1
ATOM 721 N N . CYS A 1 91 ? 8.301 -9.237 -19.147 1.00 93.50 91 CYS A N 1
ATOM 722 C CA . CYS A 1 91 ? 8.188 -8.282 -20.248 1.00 93.50 91 CYS A CA 1
ATOM 723 C C . CYS A 1 91 ? 8.179 -9.027 -21.592 1.00 93.50 91 CYS A C 1
ATOM 725 O O . CYS A 1 91 ? 9.018 -9.897 -21.805 1.00 93.50 91 CYS A O 1
ATOM 727 N N . ASP A 1 92 ? 7.252 -8.676 -22.486 1.00 93.88 92 ASP A N 1
ATOM 728 C CA . ASP A 1 92 ? 7.180 -9.243 -23.845 1.00 93.88 92 ASP A CA 1
ATOM 729 C C . ASP A 1 92 ? 8.139 -8.525 -24.822 1.00 93.88 92 ASP A C 1
ATOM 731 O O . ASP A 1 92 ? 8.424 -9.010 -25.912 1.00 93.88 92 ASP A O 1
ATOM 735 N N . SER A 1 93 ? 8.662 -7.366 -24.411 1.00 95.38 93 SER A N 1
ATOM 736 C CA . SER A 1 93 ? 9.640 -6.536 -25.118 1.00 95.38 93 SER A CA 1
ATOM 737 C C . SER A 1 93 ? 10.673 -5.979 -24.125 1.00 95.38 93 SER A C 1
ATOM 739 O O . SER A 1 93 ? 10.406 -5.996 -22.919 1.00 95.38 93 SER A O 1
ATOM 741 N N . PRO A 1 94 ? 11.818 -5.431 -24.580 1.00 97.50 94 PRO A N 1
ATOM 742 C CA . PRO A 1 94 ? 12.748 -4.728 -23.699 1.00 97.50 94 PRO A CA 1
ATOM 743 C C . PRO A 1 94 ? 12.028 -3.680 -22.843 1.00 97.50 94 PRO A C 1
ATOM 745 O O . PRO A 1 94 ? 11.218 -2.896 -23.348 1.00 97.50 94 PRO A O 1
ATOM 748 N N . CYS A 1 95 ? 12.296 -3.692 -21.541 1.00 97.75 95 CYS A N 1
ATOM 749 C CA . CYS A 1 95 ? 11.617 -2.849 -20.564 1.00 97.75 95 CYS A CA 1
ATOM 750 C C . CYS A 1 95 ? 12.614 -2.226 -19.581 1.00 97.75 95 CYS A C 1
ATOM 752 O O . CYS A 1 95 ? 13.746 -2.680 -19.438 1.00 97.75 95 CYS A O 1
ATOM 754 N N . LEU A 1 96 ? 12.190 -1.169 -18.897 1.00 97.25 96 LEU A N 1
ATOM 755 C CA . LEU A 1 96 ? 12.950 -0.479 -17.863 1.00 97.25 96 LEU A CA 1
ATOM 756 C C . LEU A 1 96 ? 12.457 -0.897 -16.485 1.00 97.25 96 LEU A C 1
ATOM 758 O O . LEU A 1 96 ? 11.256 -0.879 -16.210 1.00 97.25 96 LEU A O 1
ATOM 762 N N . LEU A 1 97 ? 13.396 -1.219 -15.603 1.00 96.12 97 LEU A N 1
ATOM 763 C CA . LEU A 1 97 ? 13.138 -1.532 -14.209 1.00 96.12 97 LEU A CA 1
ATOM 764 C C . LEU A 1 97 ? 13.551 -0.363 -13.327 1.00 96.12 97 LEU A C 1
ATOM 766 O O . LEU A 1 97 ? 14.719 0.030 -13.295 1.00 96.12 97 LEU A O 1
ATOM 770 N N . TRP A 1 98 ? 12.591 0.144 -12.561 1.00 95.00 98 TRP A N 1
ATOM 771 C CA . TRP A 1 98 ? 12.818 1.137 -11.524 1.00 95.00 98 TRP A CA 1
ATOM 772 C C . TRP A 1 98 ? 12.429 0.572 -10.153 1.00 95.00 98 TRP A C 1
ATOM 774 O O . TRP A 1 98 ? 11.359 -0.014 -10.001 1.00 95.00 98 TRP A O 1
ATOM 784 N N . PRO A 1 99 ? 13.284 0.675 -9.136 1.00 93.50 99 PRO A N 1
ATOM 785 C CA . PRO A 1 99 ? 12.988 0.169 -7.803 1.00 93.50 99 PRO A CA 1
ATOM 786 C C . PRO A 1 99 ? 11.883 0.988 -7.124 1.00 93.50 99 PRO A C 1
ATOM 788 O O . PRO A 1 99 ? 11.931 2.214 -7.083 1.00 93.50 99 PRO A O 1
ATOM 791 N N . LEU A 1 100 ? 10.899 0.292 -6.552 1.00 92.50 100 LEU A N 1
ATOM 792 C CA . LEU A 1 100 ? 9.843 0.888 -5.738 1.00 92.50 100 LEU A CA 1
ATOM 793 C C . LEU A 1 100 ? 10.052 0.543 -4.272 1.00 92.50 100 LEU A C 1
ATOM 795 O O . LEU A 1 100 ? 10.381 -0.593 -3.919 1.00 92.50 100 LEU A O 1
ATOM 799 N N . LYS A 1 101 ? 9.802 1.525 -3.413 1.00 85.88 101 LYS A N 1
ATOM 800 C CA . LYS A 1 101 ? 9.694 1.315 -1.973 1.00 85.88 101 LYS A CA 1
ATOM 801 C C . LYS A 1 101 ? 8.227 1.143 -1.631 1.00 85.88 101 LYS A C 1
ATOM 803 O O . LYS A 1 101 ? 7.397 1.882 -2.138 1.00 85.88 101 LYS A O 1
ATOM 808 N N . SER A 1 102 ? 7.906 0.195 -0.760 1.00 82.00 102 SER A N 1
ATOM 809 C CA . SER A 1 102 ? 6.575 0.156 -0.163 1.00 82.00 102 SER A CA 1
ATOM 810 C C . SER A 1 102 ? 6.361 1.447 0.627 1.00 82.00 102 SER A C 1
ATOM 812 O O . SER A 1 102 ? 7.176 1.754 1.506 1.00 82.00 102 SER A O 1
ATOM 814 N N . SER A 1 103 ? 5.299 2.192 0.314 1.00 65.62 103 SER A N 1
ATOM 815 C CA . SER A 1 103 ? 4.916 3.412 1.030 1.00 65.62 103 SER A CA 1
ATOM 816 C C . SER A 1 103 ? 5.023 3.203 2.549 1.00 65.62 103 SER A C 1
ATOM 818 O O . SER A 1 103 ? 4.336 2.356 3.112 1.00 65.62 103 SER A O 1
ATOM 820 N N . GLY A 1 104 ? 5.929 3.943 3.199 1.00 54.06 104 GLY A N 1
ATOM 821 C CA . GLY A 1 104 ? 6.137 3.947 4.651 1.00 54.06 104 GLY A CA 1
ATOM 822 C C . GLY A 1 104 ? 7.363 3.193 5.185 1.00 54.06 104 GLY A C 1
ATOM 823 O O . GLY A 1 104 ? 7.605 3.238 6.389 1.00 54.06 104 GLY A O 1
ATOM 824 N N . SER A 1 105 ? 8.214 2.594 4.342 1.00 50.03 105 SER A N 1
ATOM 825 C CA . SER A 1 105 ? 9.578 2.253 4.777 1.00 50.03 105 SER A CA 1
ATOM 826 C C . SER A 1 105 ? 10.392 3.545 4.968 1.00 50.03 105 SER A C 1
ATOM 828 O O . SER A 1 105 ? 11.104 3.982 4.058 1.00 50.03 105 SER A O 1
ATOM 830 N N . THR A 1 106 ? 10.268 4.209 6.122 1.00 40.91 106 THR A N 1
ATOM 831 C CA . THR A 1 106 ? 11.201 5.281 6.493 1.00 40.91 106 THR A CA 1
ATOM 832 C C . THR A 1 106 ? 12.582 4.661 6.568 1.00 40.91 106 THR A C 1
ATOM 834 O O . THR A 1 106 ? 12.770 3.659 7.264 1.00 40.91 106 THR A O 1
ATOM 837 N N . MET A 1 107 ? 13.535 5.221 5.827 1.00 40.84 107 MET A N 1
ATOM 838 C CA . MET A 1 107 ? 14.919 4.783 5.912 1.00 40.84 107 MET A CA 1
ATOM 839 C C . MET A 1 107 ? 15.328 4.802 7.378 1.00 40.84 107 MET A C 1
ATOM 841 O O . MET A 1 107 ? 15.103 5.784 8.085 1.00 40.84 107 MET A O 1
ATOM 845 N N . ARG A 1 108 ? 15.901 3.695 7.852 1.00 37.94 108 ARG A N 1
ATOM 846 C CA . ARG A 1 108 ? 16.693 3.739 9.072 1.00 37.94 108 ARG A CA 1
ATOM 847 C C . ARG A 1 108 ? 17.723 4.831 8.793 1.00 37.94 108 ARG A C 1
ATOM 849 O O . ARG A 1 108 ? 18.547 4.649 7.901 1.00 37.94 108 ARG A O 1
ATOM 856 N N . ASN A 1 109 ? 17.618 5.964 9.483 1.00 39.09 109 ASN A N 1
ATOM 857 C CA . ASN A 1 109 ? 18.667 6.972 9.533 1.00 39.09 109 ASN A CA 1
ATOM 858 C C . ASN A 1 109 ? 19.871 6.307 10.210 1.00 39.09 109 ASN A C 1
ATOM 860 O O . ASN A 1 109 ? 20.116 6.482 11.400 1.00 39.09 109 ASN A O 1
ATOM 864 N N . GLY A 1 110 ? 20.574 5.451 9.471 1.00 33.75 110 GLY A N 1
ATOM 865 C CA . GLY A 1 110 ? 21.947 5.112 9.760 1.00 33.75 110 GLY A CA 1
ATOM 866 C C . GLY A 1 110 ? 22.722 6.383 9.498 1.00 33.75 110 GLY A C 1
ATOM 867 O O . GLY A 1 110 ? 22.973 6.704 8.347 1.00 33.75 110 GLY A O 1
ATOM 868 N N . MET A 1 111 ? 22.935 7.147 10.568 1.00 36.28 111 MET A N 1
ATOM 869 C CA . MET A 1 111 ? 24.009 8.116 10.765 1.00 36.28 111 MET A CA 1
ATOM 870 C C . MET A 1 111 ? 24.793 8.431 9.478 1.00 36.28 111 MET A C 1
ATOM 872 O O . MET A 1 111 ? 25.809 7.801 9.197 1.00 36.28 111 MET A O 1
ATOM 876 N N . MET A 1 112 ? 24.303 9.390 8.684 1.00 40.16 112 MET A N 1
ATOM 877 C CA . MET A 1 112 ? 25.131 10.007 7.651 1.00 40.16 112 MET A CA 1
ATOM 878 C C . MET A 1 112 ? 26.231 10.802 8.362 1.00 40.16 112 MET A C 1
ATOM 880 O O . MET A 1 112 ? 25.906 11.604 9.246 1.00 40.16 112 MET A O 1
ATOM 884 N N . PRO A 1 113 ? 27.515 10.635 8.005 1.00 35.34 113 PRO A N 1
ATOM 885 C CA . PRO A 1 113 ? 28.513 11.630 8.339 1.00 35.34 113 PRO A CA 1
ATOM 886 C C . PRO A 1 113 ? 28.076 12.946 7.694 1.00 35.34 113 PRO A C 1
ATOM 888 O O . PRO A 1 113 ? 27.877 13.025 6.483 1.00 35.34 113 PRO A O 1
ATOM 891 N N . CYS A 1 114 ? 27.898 13.977 8.517 1.00 37.25 114 CYS A N 1
ATOM 892 C CA . CYS A 1 114 ? 27.767 15.350 8.061 1.00 37.25 114 CYS A CA 1
ATOM 893 C C . CYS A 1 114 ? 29.010 15.746 7.250 1.00 37.25 114 CYS A C 1
ATOM 895 O O . CYS A 1 114 ? 29.985 16.236 7.810 1.00 37.25 114 CYS A O 1
ATOM 897 N N . SER A 1 115 ? 28.960 15.603 5.930 1.00 42.53 115 SER A N 1
ATOM 898 C CA . SER A 1 115 ? 29.735 16.444 5.016 1.00 42.53 115 SER A CA 1
ATOM 899 C C . SER A 1 115 ? 28.813 16.966 3.916 1.00 42.53 115 SER A C 1
ATOM 901 O O . SER A 1 115 ? 28.778 16.477 2.796 1.00 42.53 115 SER A O 1
ATOM 903 N N . LEU A 1 116 ? 27.967 17.895 4.359 1.00 48.47 116 LEU A N 1
ATOM 904 C CA . LEU A 1 116 ? 27.511 19.129 3.713 1.00 48.47 116 LEU A CA 1
ATOM 905 C C . LEU A 1 116 ? 27.746 19.277 2.188 1.00 48.47 116 LEU A C 1
ATOM 907 O O . LEU A 1 116 ? 28.873 19.176 1.717 1.00 48.47 116 LEU A O 1
ATOM 911 N N . PHE A 1 117 ? 26.676 19.702 1.497 1.00 50.75 117 PHE A N 1
ATOM 912 C CA . PHE A 1 117 ? 26.580 20.174 0.099 1.00 50.75 117 PHE A CA 1
ATOM 913 C C . PHE A 1 117 ? 26.389 19.143 -1.018 1.00 50.75 117 PHE A C 1
ATOM 915 O O . PHE A 1 117 ? 27.046 19.220 -2.052 1.00 50.75 117 PHE A O 1
ATOM 922 N N . LEU A 1 118 ? 25.398 18.259 -0.892 1.00 42.22 118 LEU A N 1
ATOM 923 C CA . LEU A 1 118 ? 24.906 17.515 -2.051 1.00 42.22 118 LEU A CA 1
ATOM 924 C C . LEU A 1 118 ? 23.390 17.650 -2.194 1.00 42.22 118 LEU A C 1
ATOM 926 O O . LEU A 1 118 ? 22.643 17.716 -1.217 1.00 42.22 118 LEU A O 1
ATOM 930 N N . SER A 1 119 ? 22.988 17.834 -3.446 1.00 51.00 119 SER A N 1
ATOM 931 C CA . SER A 1 119 ? 21.647 18.182 -3.892 1.00 51.00 119 SER A CA 1
ATOM 932 C C . SER A 1 119 ? 20.623 17.154 -3.404 1.00 51.00 119 SER A C 1
ATOM 934 O O . SER A 1 119 ? 20.949 15.997 -3.154 1.00 51.00 119 SER A O 1
ATOM 936 N N . THR A 1 120 ? 19.349 17.530 -3.318 1.00 50.84 120 THR A N 1
ATOM 937 C CA . THR A 1 120 ? 18.227 16.629 -2.983 1.00 50.84 120 THR A CA 1
ATOM 938 C C . THR A 1 120 ? 18.145 15.351 -3.841 1.00 50.84 120 THR A C 1
ATOM 940 O O . THR A 1 120 ? 17.383 14.448 -3.500 1.00 50.84 120 THR A O 1
ATOM 943 N N . LEU A 1 121 ? 18.930 15.243 -4.920 1.00 52.47 121 LEU A N 1
ATOM 944 C CA . LEU A 1 121 ? 19.053 14.062 -5.772 1.00 52.47 121 LEU A CA 1
ATOM 945 C C . LEU A 1 121 ? 19.986 12.973 -5.202 1.00 52.47 121 LEU A C 1
ATOM 947 O O . LEU A 1 121 ? 19.738 11.791 -5.429 1.00 52.47 121 LEU A O 1
ATOM 951 N N . ASP A 1 122 ? 21.013 13.333 -4.429 1.00 45.53 122 ASP A N 1
ATOM 952 C CA . ASP A 1 122 ? 22.066 12.392 -4.007 1.00 45.53 122 ASP A CA 1
ATOM 953 C C . ASP A 1 122 ? 21.604 11.444 -2.882 1.00 45.53 122 ASP A C 1
ATOM 955 O O . ASP A 1 122 ? 22.053 10.303 -2.782 1.00 45.53 122 ASP A O 1
ATOM 959 N N . ILE A 1 123 ? 20.583 11.845 -2.114 1.00 51.16 123 ILE A N 1
ATOM 960 C CA . ILE A 1 123 ? 19.935 11.001 -1.091 1.00 51.16 123 ILE A CA 1
ATOM 961 C C . ILE A 1 123 ? 19.229 9.784 -1.724 1.00 51.16 123 ILE A C 1
ATOM 963 O O . ILE A 1 123 ? 19.046 8.759 -1.063 1.00 51.16 123 ILE A O 1
ATOM 967 N N . LEU A 1 124 ? 18.842 9.853 -3.007 1.00 51.47 124 LEU A N 1
ATOM 968 C CA . LEU A 1 124 ? 18.222 8.721 -3.704 1.00 51.47 124 LEU A CA 1
ATOM 969 C C . LEU A 1 124 ? 19.239 7.658 -4.159 1.00 51.47 124 LEU A C 1
ATOM 971 O O . LEU A 1 124 ? 18.851 6.502 -4.331 1.00 51.47 124 LEU A O 1
ATOM 975 N N . VAL A 1 125 ? 20.516 8.019 -4.326 1.00 50.94 125 VAL A N 1
ATOM 976 C CA . VAL A 1 125 ? 21.541 7.161 -4.949 1.00 50.94 125 VAL A CA 1
ATOM 977 C C . VAL A 1 125 ? 22.133 6.147 -3.959 1.00 50.94 125 VAL A C 1
ATOM 979 O O . VAL A 1 125 ? 22.260 4.970 -4.302 1.00 50.94 125 VAL A O 1
ATOM 982 N N . ASP A 1 126 ? 22.377 6.534 -2.703 1.00 46.69 126 ASP A N 1
ATOM 983 C CA . ASP A 1 126 ? 22.967 5.646 -1.676 1.00 46.69 126 ASP A CA 1
ATOM 984 C C . ASP A 1 126 ? 22.070 4.461 -1.261 1.00 46.69 126 ASP A C 1
ATOM 986 O O . ASP A 1 126 ? 22.531 3.470 -0.690 1.00 46.69 126 ASP A O 1
ATOM 990 N N . ILE A 1 127 ? 20.778 4.510 -1.597 1.00 51.53 127 ILE A N 1
ATOM 991 C CA . ILE A 1 127 ? 19.816 3.422 -1.351 1.00 51.53 127 ILE A CA 1
ATOM 992 C C . ILE A 1 127 ? 20.099 2.192 -2.229 1.00 51.53 127 ILE A C 1
ATOM 994 O O . ILE A 1 127 ? 19.663 1.088 -1.898 1.00 51.53 127 ILE A O 1
ATOM 998 N N . PHE A 1 128 ? 20.794 2.360 -3.357 1.00 52.34 128 PHE A N 1
ATOM 999 C CA . PHE A 1 128 ? 20.909 1.318 -4.381 1.00 52.34 128 PHE A CA 1
ATOM 1000 C C . PHE A 1 128 ? 22.196 0.500 -4.332 1.00 52.34 128 PHE A C 1
ATOM 1002 O O . PHE A 1 128 ? 22.233 -0.596 -4.890 1.00 52.34 128 PHE A O 1
ATOM 1009 N N . THR A 1 129 ? 23.223 0.981 -3.638 1.00 49.00 129 THR A N 1
ATOM 1010 C CA . THR A 1 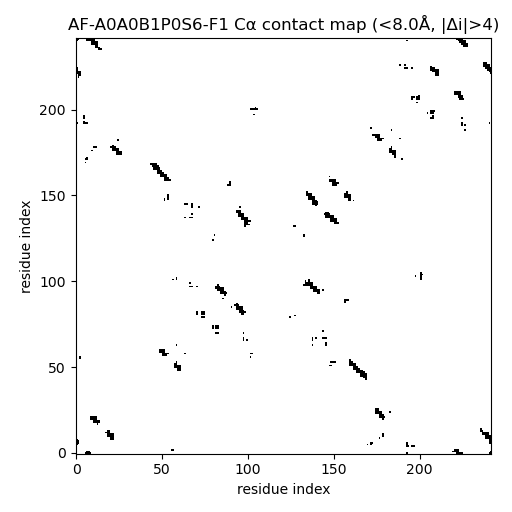129 ? 24.533 0.320 -3.530 1.00 49.00 129 THR A CA 1
ATOM 1011 C C . THR A 1 129 ? 24.623 -0.638 -2.337 1.00 49.00 129 THR A C 1
ATOM 1013 O O . THR A 1 129 ? 25.428 -1.567 -2.349 1.00 49.00 129 THR A O 1
ATOM 1016 N N . SER A 1 130 ? 23.757 -0.494 -1.330 1.00 47.44 130 SER A N 1
ATOM 1017 C CA . SER A 1 130 ? 23.818 -1.240 -0.066 1.00 47.44 130 SER A CA 1
ATOM 1018 C C . SER A 1 130 ? 22.833 -2.428 -0.005 1.00 47.44 130 SER A C 1
ATOM 1020 O O . SER A 1 130 ? 21.878 -2.474 0.765 1.00 47.44 130 SER A O 1
ATOM 1022 N N . GLY A 1 131 ? 23.102 -3.443 -0.833 1.00 47.59 131 GLY A N 1
ATOM 1023 C CA . GLY A 1 131 ? 22.895 -4.873 -0.529 1.00 47.59 131 GLY A CA 1
ATOM 10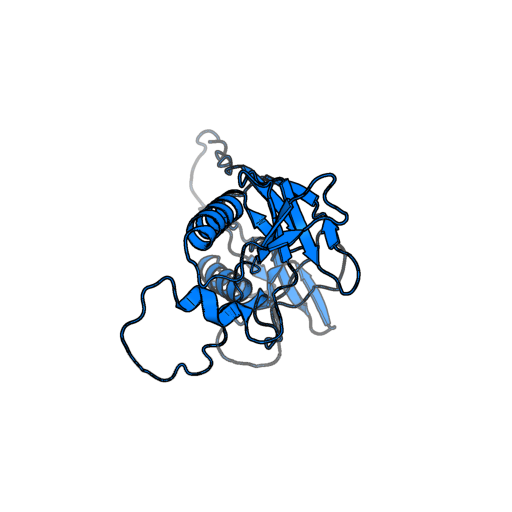24 C C . GLY A 1 131 ? 21.480 -5.477 -0.512 1.00 47.59 131 GLY A C 1
ATOM 1025 O O . GLY A 1 131 ? 21.351 -6.662 -0.803 1.00 47.59 131 GLY A O 1
ATOM 1026 N N . ASN A 1 132 ? 20.414 -4.727 -0.230 1.00 62.25 132 ASN A N 1
ATOM 1027 C CA . ASN A 1 132 ? 19.038 -5.251 -0.248 1.00 62.25 132 ASN A CA 1
ATOM 1028 C C . ASN A 1 132 ? 18.114 -4.297 -1.004 1.00 62.25 132 ASN A C 1
ATOM 1030 O O . ASN A 1 132 ? 17.344 -3.529 -0.424 1.00 62.25 132 ASN A O 1
ATOM 1034 N N . LEU A 1 133 ? 18.205 -4.339 -2.335 1.00 67.31 133 LEU A N 1
ATOM 1035 C CA . LEU A 1 133 ? 17.258 -3.635 -3.190 1.00 67.31 133 LEU A CA 1
ATOM 1036 C C . LEU A 1 133 ? 15.841 -4.084 -2.819 1.00 67.31 133 LEU A C 1
ATOM 1038 O O . LEU A 1 133 ? 15.575 -5.285 -2.776 1.00 67.31 133 LEU A O 1
ATOM 1042 N N . ALA A 1 134 ? 14.932 -3.126 -2.605 1.00 79.62 134 ALA A N 1
ATOM 1043 C CA . ALA A 1 134 ? 13.521 -3.408 -2.336 1.00 79.62 134 ALA A CA 1
ATOM 1044 C C . ALA A 1 134 ? 12.994 -4.468 -3.323 1.00 79.62 134 ALA A C 1
ATOM 1046 O O . ALA A 1 134 ? 13.427 -4.473 -4.472 1.00 79.62 134 ALA A O 1
ATOM 1047 N N . PRO A 1 135 ? 12.085 -5.377 -2.954 1.00 91.75 135 PRO A N 1
ATOM 1048 C CA . PRO A 1 135 ? 11.685 -6.448 -3.864 1.00 91.75 135 PRO A CA 1
ATOM 1049 C C . PRO A 1 135 ? 10.730 -5.955 -4.967 1.00 91.75 135 PRO A C 1
ATOM 1051 O O . PRO A 1 135 ? 10.516 -6.654 -5.949 1.00 91.75 135 PRO A O 1
ATOM 1054 N N . TYR A 1 136 ? 10.178 -4.744 -4.858 1.00 94.75 136 TYR A N 1
ATOM 1055 C CA . TYR A 1 136 ? 9.217 -4.201 -5.820 1.00 94.75 136 TYR A CA 1
ATOM 1056 C C . TYR A 1 136 ? 9.910 -3.418 -6.941 1.00 94.75 136 TYR A C 1
ATOM 1058 O O . TYR A 1 136 ? 10.822 -2.617 -6.708 1.00 94.75 136 TYR A O 1
ATOM 1066 N N . ARG A 1 137 ? 9.490 -3.647 -8.183 1.00 95.38 137 ARG A N 1
ATOM 1067 C CA . ARG A 1 137 ? 9.978 -2.960 -9.383 1.00 95.38 137 ARG A CA 1
ATOM 1068 C C . ARG A 1 137 ? 8.799 -2.357 -10.131 1.00 95.38 137 ARG A C 1
ATOM 1070 O O . ARG A 1 137 ? 7.868 -3.073 -10.485 1.00 95.38 137 ARG A O 1
ATOM 1077 N N . LEU A 1 138 ? 8.866 -1.064 -10.402 1.00 97.00 138 LEU A N 1
ATOM 1078 C CA . LEU A 1 138 ? 8.087 -0.427 -11.449 1.00 97.00 138 LEU A CA 1
ATOM 1079 C C . LEU A 1 138 ? 8.675 -0.856 -12.793 1.00 97.00 138 LEU A C 1
ATOM 1081 O O . LEU A 1 138 ? 9.868 -0.662 -13.037 1.00 97.00 138 LEU A O 1
ATOM 1085 N N . VAL A 1 139 ? 7.843 -1.453 -13.638 1.00 97.69 139 VAL A N 1
ATOM 1086 C CA . VAL A 1 139 ? 8.214 -1.884 -14.982 1.00 97.69 139 VAL A CA 1
ATOM 1087 C C . VAL A 1 139 ? 7.623 -0.910 -15.986 1.00 97.69 139 VAL A C 1
ATOM 1089 O O . VAL A 1 139 ? 6.415 -0.657 -15.991 1.00 97.69 139 VAL A O 1
ATOM 1092 N N . MET A 1 140 ? 8.484 -0.355 -16.832 1.00 98.25 140 MET A N 1
ATOM 1093 C CA . MET A 1 140 ? 8.117 0.644 -17.831 1.00 98.25 140 MET A CA 1
ATOM 1094 C C . MET A 1 140 ? 8.589 0.238 -19.225 1.00 98.25 140 MET A C 1
ATOM 1096 O O . MET A 1 140 ? 9.520 -0.552 -19.365 1.00 98.25 140 MET A O 1
ATOM 1100 N N . SER A 1 141 ? 7.979 0.800 -20.265 1.00 98.12 141 SER A N 1
ATOM 1101 C CA . SER A 1 141 ? 8.547 0.748 -21.614 1.00 98.12 141 SER A CA 1
ATOM 1102 C C . SER A 1 141 ? 9.817 1.606 -21.706 1.00 98.12 141 SER A C 1
ATOM 1104 O O . SER A 1 141 ? 10.119 2.391 -20.801 1.00 98.12 141 SER A O 1
ATOM 1106 N N . LEU A 1 142 ? 10.548 1.503 -22.821 1.00 97.12 142 LEU A N 1
ATOM 1107 C CA . LEU A 1 142 ? 11.701 2.371 -23.096 1.00 97.12 142 LEU A CA 1
ATOM 1108 C C . LEU A 1 142 ? 11.316 3.865 -23.174 1.00 97.12 142 LEU A C 1
ATOM 1110 O O . LEU A 1 142 ? 12.126 4.718 -22.816 1.00 97.12 142 LEU A O 1
ATOM 1114 N N . ASP A 1 143 ? 10.058 4.170 -23.512 1.00 97.56 143 ASP A N 1
ATOM 1115 C CA . ASP A 1 143 ? 9.473 5.524 -23.509 1.00 97.56 143 ASP A CA 1
ATOM 1116 C C . ASP A 1 143 ? 8.947 5.963 -22.129 1.00 97.56 143 ASP A C 1
ATOM 1118 O O . ASP A 1 143 ? 8.262 6.984 -21.988 1.00 97.56 143 ASP A O 1
ATOM 1122 N N . PHE A 1 144 ? 9.254 5.191 -21.082 1.00 97.19 144 PHE A N 1
ATOM 1123 C CA . PHE A 1 144 ? 8.785 5.397 -19.713 1.00 97.19 144 PHE A CA 1
ATOM 1124 C C . PHE A 1 144 ? 7.258 5.303 -19.557 1.00 97.19 144 PHE A C 1
ATOM 1126 O O . PHE A 1 144 ? 6.691 5.899 -18.644 1.00 97.19 144 PHE A O 1
ATOM 1133 N N . GLN A 1 145 ? 6.550 4.562 -20.411 1.00 98.06 145 GLN A N 1
ATOM 1134 C CA . GLN A 1 145 ? 5.138 4.261 -20.149 1.00 98.06 145 GLN A CA 1
ATOM 1135 C C . GLN A 1 145 ? 5.051 3.206 -19.045 1.00 98.06 145 GLN A C 1
ATOM 1137 O O . GLN A 1 145 ? 5.761 2.206 -19.099 1.00 98.06 145 GLN A O 1
ATOM 1142 N N . ILE A 1 146 ? 4.202 3.419 -18.037 1.00 97.94 146 ILE A N 1
ATOM 1143 C CA . ILE A 1 146 ? 4.022 2.463 -16.935 1.00 97.94 146 ILE A CA 1
ATOM 1144 C C . ILE A 1 146 ? 3.301 1.230 -17.478 1.00 97.94 146 ILE A C 1
ATOM 1146 O O . ILE A 1 146 ? 2.159 1.334 -17.922 1.00 97.94 146 ILE A O 1
ATOM 1150 N N . LEU A 1 147 ? 3.960 0.071 -17.428 1.00 97.62 147 LEU A N 1
ATOM 1151 C CA . LEU A 1 147 ? 3.382 -1.196 -17.873 1.00 97.62 147 LEU A CA 1
ATOM 1152 C C . LEU A 1 147 ? 2.702 -1.907 -16.699 1.00 97.62 147 LEU A C 1
ATOM 1154 O O . LEU A 1 147 ? 1.509 -2.198 -16.745 1.00 97.62 147 LEU A O 1
ATOM 1158 N N . PHE A 1 148 ? 3.461 -2.186 -15.638 1.00 97.88 148 PHE A N 1
ATOM 1159 C CA . PHE A 1 148 ? 2.972 -2.845 -14.425 1.00 97.88 148 PHE A CA 1
ATOM 1160 C C . PHE A 1 148 ? 3.965 -2.692 -13.270 1.00 97.88 148 PHE A C 1
ATOM 1162 O O . PHE A 1 148 ? 5.103 -2.257 -13.451 1.00 97.88 148 PHE A O 1
ATOM 1169 N N . VAL A 1 149 ? 3.551 -3.103 -12.072 1.00 97.38 149 VAL A N 1
ATOM 1170 C CA . VAL A 1 149 ? 4.465 -3.345 -10.950 1.00 97.38 149 VAL A CA 1
ATOM 1171 C C . VAL A 1 149 ? 4.771 -4.836 -10.868 1.00 97.38 149 VAL A C 1
ATOM 1173 O O . VAL A 1 149 ? 3.907 -5.668 -11.144 1.00 97.38 149 VAL A O 1
ATOM 1176 N N . ALA A 1 150 ? 6.001 -5.193 -10.514 1.00 97.06 150 ALA A N 1
ATOM 1177 C CA . ALA A 1 150 ? 6.418 -6.571 -10.323 1.00 97.06 150 ALA A CA 1
ATOM 1178 C C . ALA A 1 150 ? 7.144 -6.775 -8.994 1.00 97.06 150 ALA A C 1
ATOM 1180 O O . ALA A 1 150 ? 7.918 -5.930 -8.546 1.00 97.06 150 ALA A O 1
ATOM 1181 N N . LEU A 1 151 ? 6.934 -7.944 -8.399 1.00 95.12 151 LEU A N 1
ATOM 1182 C CA . LEU A 1 151 ? 7.706 -8.445 -7.272 1.00 95.12 151 LEU A CA 1
ATOM 1183 C C . LEU A 1 151 ? 8.877 -9.281 -7.807 1.00 95.12 151 LEU A C 1
ATOM 1185 O O . LEU A 1 151 ? 8.663 -10.313 -8.445 1.00 95.12 151 LEU A O 1
ATOM 1189 N N . LYS A 1 152 ? 10.109 -8.841 -7.555 1.00 92.75 152 LYS A N 1
ATOM 1190 C CA . LYS A 1 152 ? 11.344 -9.562 -7.868 1.00 92.75 152 LYS A CA 1
ATOM 1191 C C . LYS A 1 152 ? 11.643 -10.562 -6.747 1.00 92.75 152 LYS A C 1
ATOM 1193 O O . LYS A 1 152 ? 11.996 -10.163 -5.642 1.00 92.75 152 LYS A O 1
ATOM 1198 N N . GLY A 1 153 ? 11.474 -11.851 -7.040 1.00 88.25 153 GLY A N 1
ATOM 1199 C CA . GLY A 1 153 ? 11.994 -12.947 -6.219 1.00 88.25 153 GLY A CA 1
ATOM 1200 C C . GLY A 1 153 ? 13.441 -13.290 -6.587 1.00 88.25 153 GLY A C 1
ATOM 1201 O O . GLY A 1 153 ? 14.064 -12.577 -7.373 1.00 88.25 153 GLY A O 1
ATOM 1202 N N . HIS A 1 154 ? 13.955 -14.397 -6.043 1.00 85.12 154 HIS A N 1
ATOM 1203 C CA . HIS A 1 154 ? 15.314 -14.875 -6.330 1.00 85.12 154 HIS A CA 1
ATOM 1204 C C . HIS A 1 154 ? 15.524 -15.166 -7.826 1.00 85.12 154 HIS A C 1
ATOM 1206 O O . HIS A 1 154 ? 16.435 -14.599 -8.419 1.00 85.12 154 HIS A O 1
ATOM 1212 N N . ASP A 1 155 ? 14.616 -15.927 -8.450 1.00 86.62 155 ASP A N 1
ATOM 1213 C CA . ASP A 1 155 ? 14.803 -16.398 -9.837 1.00 86.62 155 ASP A CA 1
ATOM 1214 C C . ASP A 1 155 ? 13.748 -15.888 -10.822 1.00 86.62 155 ASP A C 1
ATOM 1216 O O . ASP A 1 155 ? 13.859 -16.075 -12.032 1.00 86.62 155 ASP A O 1
ATOM 1220 N N . LYS A 1 156 ? 12.679 -15.259 -10.322 1.00 92.75 156 LYS A N 1
ATOM 1221 C CA . LYS A 1 156 ? 11.555 -14.831 -11.158 1.00 92.75 156 LYS A CA 1
ATOM 1222 C C . LYS A 1 156 ? 10.935 -13.532 -10.689 1.00 92.75 156 LYS A C 1
ATOM 1224 O O . LYS A 1 156 ? 10.830 -13.255 -9.493 1.00 92.75 156 LYS A O 1
ATOM 1229 N N . MET A 1 157 ? 10.464 -12.760 -11.659 1.00 95.12 157 MET A N 1
ATOM 1230 C CA . MET A 1 157 ? 9.627 -11.594 -11.428 1.00 95.12 157 MET A CA 1
ATOM 1231 C C . MET A 1 157 ? 8.156 -11.977 -11.593 1.00 95.12 157 MET A C 1
ATOM 1233 O O . MET A 1 157 ? 7.767 -12.576 -12.594 1.00 95.12 157 MET A O 1
ATOM 1237 N N . LYS A 1 158 ? 7.328 -11.623 -10.610 1.00 95.81 158 LYS A N 1
ATOM 1238 C CA . LYS A 1 158 ? 5.878 -11.851 -10.631 1.00 95.81 158 LYS A CA 1
ATOM 1239 C C . LYS A 1 158 ? 5.156 -10.526 -10.863 1.00 95.81 158 LYS A C 1
ATOM 1241 O O . LYS A 1 158 ? 5.347 -9.598 -10.082 1.00 95.81 158 LYS A O 1
ATOM 1246 N N . LYS A 1 159 ? 4.321 -10.445 -11.906 1.00 97.50 159 LYS A N 1
ATOM 1247 C CA . LYS A 1 159 ? 3.435 -9.292 -12.151 1.00 97.50 159 LYS A CA 1
ATOM 1248 C C . LYS A 1 159 ? 2.470 -9.117 -10.971 1.00 97.50 159 LYS A C 1
ATOM 1250 O O . LYS A 1 159 ? 1.889 -10.093 -10.496 1.00 97.50 159 LYS A O 1
ATOM 1255 N N . CYS A 1 160 ? 2.330 -7.885 -10.503 1.00 96.81 160 CYS A N 1
ATOM 1256 C CA . CYS A 1 160 ? 1.321 -7.496 -9.528 1.00 96.81 160 CYS A CA 1
ATOM 1257 C C . CYS A 1 160 ? -0.027 -7.272 -10.212 1.00 96.81 160 CYS A C 1
ATOM 1259 O O . CYS A 1 160 ? -0.089 -6.989 -11.410 1.00 96.81 160 CYS A O 1
ATOM 1261 N N . GLU A 1 161 ? -1.108 -7.400 -9.451 1.00 97.00 161 GLU A N 1
ATOM 1262 C CA . GLU A 1 161 ? -2.461 -7.296 -9.984 1.00 97.00 161 GLU A CA 1
ATOM 1263 C C . GLU A 1 161 ? -2.881 -5.828 -10.059 1.00 97.00 161 GLU A C 1
ATOM 1265 O O . GLU A 1 161 ? -2.790 -5.105 -9.068 1.00 97.00 161 GLU A O 1
ATOM 1270 N N . LYS A 1 162 ? -3.354 -5.370 -11.221 1.00 97.06 162 LYS A N 1
ATOM 1271 C CA . LYS A 1 162 ? -3.942 -4.033 -11.328 1.00 97.06 162 LYS A CA 1
ATOM 1272 C C . LYS A 1 162 ? -5.287 -4.034 -10.609 1.00 97.06 162 LYS A C 1
ATOM 1274 O O . LYS A 1 162 ? -6.148 -4.850 -10.924 1.00 97.06 162 LYS A O 1
ATOM 1279 N N . ARG A 1 163 ? -5.476 -3.122 -9.658 1.00 94.31 163 ARG A N 1
ATOM 1280 C CA . ARG A 1 163 ? -6.718 -3.001 -8.889 1.00 94.31 163 ARG A CA 1
ATOM 1281 C C . ARG A 1 163 ? -7.207 -1.561 -8.888 1.00 94.31 163 ARG A C 1
ATOM 1283 O O . ARG A 1 163 ? -6.428 -0.618 -8.761 1.00 94.31 163 ARG A O 1
ATOM 1290 N N . THR A 1 164 ? -8.519 -1.406 -8.993 1.00 90.81 164 THR A N 1
ATOM 1291 C CA . THR A 1 164 ? -9.204 -0.155 -8.678 1.00 90.81 164 THR A CA 1
ATOM 1292 C C . THR A 1 164 ? -9.917 -0.362 -7.363 1.00 90.81 164 THR A C 1
ATOM 1294 O O . THR A 1 164 ? -10.786 -1.220 -7.236 1.00 90.81 164 THR A O 1
ATOM 1297 N N . ILE A 1 165 ? -9.517 0.410 -6.369 1.00 81.81 165 ILE A N 1
ATOM 1298 C CA . ILE A 1 165 ? -10.122 0.392 -5.054 1.00 81.81 165 ILE A CA 1
ATOM 1299 C C . ILE A 1 165 ? -11.060 1.588 -5.017 1.00 81.81 165 ILE A C 1
ATOM 1301 O O . ILE A 1 165 ? -10.686 2.698 -5.405 1.00 81.81 165 ILE A O 1
ATOM 1305 N N . ALA A 1 166 ? -12.295 1.377 -4.566 1.00 78.69 166 ALA A N 1
ATOM 1306 C CA . ALA A 1 166 ? -13.146 2.490 -4.182 1.00 78.69 166 ALA A CA 1
ATOM 1307 C C . ALA A 1 166 ? -12.390 3.241 -3.087 1.00 78.69 166 ALA A C 1
ATOM 1309 O O . ALA A 1 166 ? -12.258 2.741 -1.970 1.00 78.69 166 ALA A O 1
ATOM 1310 N N . GLY A 1 167 ? -11.787 4.378 -3.436 1.00 59.88 167 GLY A N 1
ATOM 1311 C CA . GLY A 1 167 ? -11.055 5.165 -2.474 1.00 59.88 167 GLY A CA 1
ATOM 1312 C C . GLY A 1 167 ? -12.109 5.720 -1.560 1.00 59.88 167 GLY A C 1
ATOM 1313 O O . GLY A 1 167 ? -12.788 6.690 -1.880 1.00 59.88 167 GLY A O 1
ATOM 1314 N N . GLY A 1 168 ? -12.293 5.042 -0.435 1.00 52.78 168 GLY A N 1
ATOM 1315 C CA . GLY A 1 168 ? -12.925 5.671 0.689 1.00 52.78 168 GLY A CA 1
ATOM 1316 C C . GLY A 1 168 ? -12.123 6.940 0.898 1.00 52.78 168 GLY A C 1
ATOM 1317 O O . GLY A 1 168 ? -10.932 6.876 1.207 1.00 52.78 168 GLY A O 1
ATOM 1318 N N . ASN A 1 169 ? -12.780 8.094 0.770 1.00 53.91 169 ASN A N 1
ATOM 1319 C CA . ASN A 1 169 ? -12.528 9.090 1.793 1.00 53.91 169 ASN A CA 1
ATOM 1320 C C . ASN A 1 169 ? -12.542 8.277 3.078 1.00 53.91 169 ASN A C 1
ATOM 1322 O O . ASN A 1 169 ? -13.518 7.548 3.301 1.00 53.91 169 ASN A O 1
ATOM 1326 N N . ILE A 1 170 ? -11.426 8.248 3.805 1.00 56.56 170 ILE A N 1
ATOM 1327 C CA . ILE A 1 170 ? -11.389 7.546 5.076 1.00 56.56 170 ILE A CA 1
ATOM 1328 C C . ILE A 1 170 ? -12.217 8.417 6.018 1.00 56.56 170 ILE A C 1
ATOM 1330 O O . ILE A 1 170 ? -11.708 9.080 6.912 1.00 56.56 170 ILE A O 1
ATOM 1334 N N . ASN A 1 171 ? -13.524 8.464 5.767 1.00 58.22 171 ASN A N 1
ATOM 1335 C CA . ASN A 1 171 ? -14.526 8.786 6.739 1.00 58.22 171 ASN A CA 1
ATOM 1336 C C . ASN A 1 171 ? -14.464 7.585 7.660 1.00 58.22 171 ASN A C 1
ATOM 1338 O O . ASN A 1 171 ? -15.240 6.638 7.542 1.00 58.22 171 ASN A O 1
ATOM 1342 N N . HIS A 1 172 ? -13.435 7.590 8.505 1.00 64.94 172 HIS A N 1
ATOM 1343 C CA . HIS A 1 172 ? -13.482 6.855 9.737 1.00 64.94 172 HIS A CA 1
ATOM 1344 C C . HIS A 1 172 ? -14.855 7.144 10.309 1.00 64.94 172 HIS A C 1
ATOM 1346 O O . HIS A 1 172 ? -15.265 8.311 10.362 1.00 64.94 172 HIS A O 1
ATOM 1352 N N . ASP A 1 173 ? -15.573 6.073 10.620 1.00 68.56 173 ASP A N 1
ATOM 1353 C CA . ASP A 1 173 ? -16.841 6.199 11.298 1.00 68.56 173 ASP A CA 1
ATOM 1354 C C . ASP A 1 173 ? -16.642 7.185 12.454 1.00 68.56 173 ASP A C 1
ATOM 1356 O O . ASP A 1 173 ? -15.745 7.011 13.282 1.00 68.56 173 ASP A O 1
ATOM 1360 N N . GLN A 1 174 ? -17.387 8.292 12.431 1.00 80.44 174 GLN A N 1
ATOM 1361 C CA . GLN A 1 174 ? -17.250 9.318 13.460 1.00 80.44 174 GLN A CA 1
ATOM 1362 C C . GLN A 1 174 ? -17.827 8.846 14.798 1.00 80.44 174 GLN A C 1
ATOM 1364 O O . GLN A 1 174 ? -17.669 9.529 15.812 1.00 80.44 174 GLN A O 1
ATOM 1369 N N . SER A 1 175 ? -18.456 7.669 14.801 1.00 84.75 175 SER A N 1
ATOM 1370 C CA . SER A 1 175 ? -18.988 7.011 15.979 1.00 84.75 175 SER A CA 1
ATOM 1371 C C . SER A 1 175 ? -17.908 6.753 17.024 1.00 84.75 175 SER A C 1
ATOM 1373 O O . SER A 1 175 ? -16.774 6.366 16.739 1.00 84.75 175 SER A O 1
ATOM 1375 N N . SER A 1 176 ? -18.296 6.941 18.281 1.00 90.25 176 SER A N 1
ATOM 1376 C CA . SER A 1 176 ? -17.545 6.386 19.405 1.00 90.25 176 SER A CA 1
ATOM 1377 C C . SER A 1 176 ? -17.871 4.895 19.519 1.00 90.25 176 SER A C 1
ATOM 1379 O O . SER A 1 176 ? -18.938 4.460 19.097 1.00 90.25 176 SER A O 1
ATOM 1381 N N . PHE A 1 177 ? -16.987 4.093 20.100 1.00 90.19 177 PHE A N 1
ATOM 1382 C CA . PHE A 1 177 ? -17.199 2.654 20.264 1.00 90.19 177 PHE A CA 1
ATOM 1383 C C . PHE A 1 177 ? -17.312 2.313 21.743 1.00 90.19 177 PHE A C 1
ATOM 1385 O O . PHE A 1 177 ? -16.423 2.632 22.528 1.00 90.19 177 PHE A O 1
ATOM 1392 N N . ARG A 1 178 ? -18.402 1.654 22.135 1.00 90.31 178 ARG A N 1
ATOM 1393 C CA . ARG A 1 178 ? -18.601 1.161 23.495 1.00 90.31 178 ARG A CA 1
ATOM 1394 C C . ARG A 1 178 ? -18.197 -0.306 23.578 1.00 90.31 178 ARG A C 1
ATOM 1396 O O . ARG A 1 178 ? -18.775 -1.166 22.918 1.00 90.31 178 ARG A O 1
ATOM 1403 N N . CYS A 1 179 ? -17.227 -0.578 24.435 1.00 88.94 179 CYS A N 1
ATOM 1404 C CA . CYS A 1 179 ? -16.716 -1.901 24.748 1.00 88.94 179 CYS A CA 1
ATOM 1405 C C . CYS A 1 179 ? -16.996 -2.180 26.229 1.00 88.94 179 CYS A C 1
ATOM 1407 O O . CYS A 1 179 ? -16.301 -1.657 27.100 1.00 88.94 179 CYS A O 1
ATOM 1409 N N . SER A 1 180 ? -18.019 -2.985 26.529 1.00 87.75 180 SER A N 1
ATOM 1410 C CA . SER A 1 180 ? -18.483 -3.206 27.908 1.00 87.75 180 SER A CA 1
ATOM 1411 C C . SER A 1 180 ? -18.879 -1.880 28.601 1.00 87.75 180 SER A C 1
ATOM 1413 O O . SER A 1 180 ? -19.813 -1.196 28.162 1.00 87.75 180 SER A O 1
ATOM 1415 N N . THR A 1 181 ? -18.185 -1.489 29.670 1.00 87.31 181 THR A N 1
ATOM 1416 C CA . THR A 1 181 ? -18.388 -0.235 30.412 1.00 87.31 181 THR A CA 1
ATOM 1417 C C . THR A 1 181 ? -17.568 0.933 29.867 1.00 87.31 181 THR A C 1
ATOM 1419 O O . THR A 1 181 ? -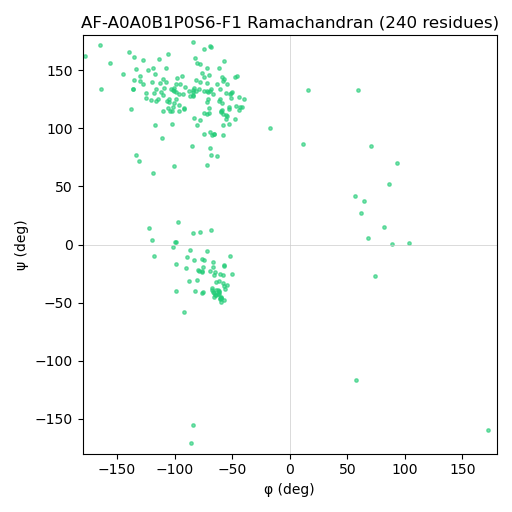17.822 2.079 30.231 1.00 87.31 181 THR A O 1
ATOM 1422 N N . THR A 1 182 ? -16.619 0.671 28.970 1.00 88.25 182 THR A N 1
ATOM 1423 C CA . THR A 1 182 ? -15.679 1.672 28.466 1.00 88.25 182 THR A CA 1
ATOM 1424 C C . THR A 1 182 ? -16.124 2.205 27.110 1.00 88.25 182 THR A C 1
ATOM 1426 O O . THR A 1 182 ? -16.415 1.439 26.195 1.00 88.25 182 THR A O 1
ATOM 1429 N N . VAL A 1 183 ? -16.134 3.528 26.955 1.00 90.75 183 VAL A N 1
ATOM 1430 C CA . VAL A 1 183 ? -16.363 4.199 25.666 1.00 90.75 183 VAL A CA 1
ATOM 1431 C C . VAL A 1 183 ? -15.035 4.706 25.113 1.00 90.75 183 VAL A C 1
ATOM 1433 O O . VAL A 1 183 ? -14.260 5.309 25.851 1.00 90.75 183 VAL A O 1
ATOM 1436 N N . PHE A 1 184 ? -14.783 4.456 23.834 1.00 89.88 184 PHE A N 1
ATOM 1437 C CA . PHE A 1 184 ? -13.640 4.951 23.078 1.00 89.88 184 PHE A CA 1
ATOM 1438 C C . PHE A 1 184 ? -14.126 5.978 22.075 1.00 89.88 184 PHE A C 1
ATOM 1440 O O . PHE A 1 184 ? -14.885 5.651 21.157 1.00 89.88 184 PHE A O 1
ATOM 1447 N N . HIS A 1 185 ? -13.710 7.223 22.253 1.00 91.69 185 HIS A N 1
ATOM 1448 C CA . HIS A 1 185 ? -14.119 8.289 21.355 1.00 91.69 185 HIS A CA 1
ATOM 1449 C C . HIS A 1 185 ? -13.347 8.201 20.042 1.00 91.69 185 HIS A C 1
ATOM 1451 O O . HIS A 1 185 ? -12.178 7.817 20.014 1.00 91.69 185 HIS A O 1
ATOM 1457 N N . ASN A 1 186 ? -13.976 8.594 18.933 1.00 87.94 186 ASN A N 1
ATOM 1458 C CA . ASN A 1 186 ? -13.299 8.588 17.635 1.00 87.94 186 ASN A CA 1
ATOM 1459 C C . ASN A 1 186 ? -12.013 9.441 17.658 1.00 87.94 186 ASN A C 1
ATOM 1461 O O . ASN A 1 186 ? -10.988 9.049 17.107 1.00 87.94 186 ASN A O 1
ATOM 1465 N N . SER A 1 187 ? -12.020 10.555 18.396 1.00 89.75 187 SER A N 1
ATOM 1466 C CA . SER A 1 187 ? -10.836 11.393 18.632 1.00 89.75 187 SER A CA 1
ATOM 1467 C C . SER A 1 187 ? -9.659 10.648 19.281 1.00 89.75 187 SER A C 1
ATOM 1469 O O . SER A 1 187 ? -8.513 11.033 19.063 1.00 89.75 187 SER A O 1
ATOM 1471 N N . GLU A 1 188 ? -9.911 9.576 20.036 1.00 89.94 188 GLU A N 1
ATOM 1472 C CA . GLU A 1 188 ? -8.888 8.712 20.643 1.00 89.94 188 GLU A CA 1
ATOM 1473 C C . GLU A 1 188 ? -8.445 7.593 19.691 1.00 89.94 188 GLU A C 1
ATOM 1475 O O . GLU A 1 188 ? -7.289 7.167 19.711 1.00 89.94 188 GLU A O 1
ATOM 1480 N N . LEU A 1 189 ? -9.353 7.121 18.834 1.00 88.38 189 LEU A N 1
ATOM 1481 C CA . LEU A 1 189 ? -9.108 6.023 17.901 1.00 88.38 189 LEU A CA 1
ATOM 1482 C C . LEU A 1 189 ? -8.270 6.459 16.696 1.00 88.38 189 LEU A C 1
ATOM 1484 O O . LEU A 1 189 ? -7.350 5.739 16.299 1.00 88.38 189 LEU A O 1
ATOM 1488 N N . LEU A 1 190 ? -8.536 7.644 16.138 1.00 87.31 190 LEU A N 1
ATOM 1489 C CA . LEU A 1 190 ? -7.840 8.149 14.948 1.00 87.31 190 LEU A CA 1
ATOM 1490 C C . LEU A 1 190 ? -6.313 8.239 15.118 1.00 87.31 190 LEU A C 1
ATOM 1492 O O . LEU A 1 190 ? -5.601 7.719 14.254 1.00 87.31 190 LEU A O 1
ATOM 1496 N N . PRO A 1 191 ? -5.767 8.807 16.213 1.00 86.81 191 PRO A N 1
ATOM 1497 C CA . PRO A 1 191 ? -4.321 8.852 16.419 1.00 86.81 191 PRO A CA 1
ATOM 1498 C C . PRO A 1 191 ? -3.692 7.460 16.516 1.00 86.81 191 PRO A C 1
ATOM 1500 O O . PRO A 1 191 ? -2.542 7.263 16.122 1.00 86.81 191 PRO A O 1
ATOM 1503 N N . VAL A 1 192 ? -4.430 6.478 17.039 1.00 87.69 192 VAL A N 1
ATOM 1504 C CA . VAL A 1 192 ? -3.936 5.103 17.174 1.00 87.69 192 VAL A CA 1
ATOM 1505 C C . VAL A 1 192 ? -3.936 4.395 15.830 1.00 87.69 192 VAL A C 1
ATOM 1507 O O . VAL A 1 192 ? -2.957 3.720 15.515 1.00 87.69 192 VAL A O 1
ATOM 1510 N N . VAL A 1 193 ? -4.969 4.595 15.012 1.00 85.94 193 VAL A N 1
ATOM 1511 C CA . VAL A 1 193 ? -5.008 4.103 13.629 1.00 85.94 193 VAL A CA 1
ATOM 1512 C C . VAL A 1 193 ? -3.871 4.709 12.811 1.00 85.94 193 VAL A C 1
ATOM 1514 O O . VAL A 1 193 ? -3.138 3.972 12.155 1.00 85.94 193 VAL A O 1
ATOM 1517 N N . ASP A 1 194 ? -3.657 6.021 12.894 1.00 82.81 194 ASP A N 1
ATOM 1518 C CA . ASP A 1 194 ? -2.549 6.702 12.216 1.00 82.81 194 ASP A CA 1
ATOM 1519 C C . ASP A 1 194 ? -1.185 6.152 12.672 1.00 82.81 194 ASP A C 1
ATOM 1521 O O . ASP A 1 194 ? -0.333 5.786 11.855 1.00 82.81 194 ASP A O 1
ATOM 1525 N N . LYS A 1 195 ? -0.996 5.978 13.985 1.00 85.62 195 LYS A N 1
ATOM 1526 C CA . LYS A 1 195 ? 0.212 5.362 14.551 1.00 85.62 195 LYS A CA 1
ATOM 1527 C C . LYS A 1 195 ? 0.403 3.921 14.074 1.00 85.62 195 LYS A C 1
ATOM 1529 O O . LYS A 1 195 ? 1.526 3.526 13.763 1.00 85.62 195 LYS A O 1
ATOM 1534 N N . ALA A 1 196 ? -0.670 3.141 13.991 1.00 84.38 196 ALA A N 1
ATOM 1535 C CA . ALA A 1 196 ? -0.646 1.779 13.478 1.00 84.38 196 ALA A CA 1
ATOM 1536 C C . ALA A 1 196 ? -0.267 1.744 11.990 1.00 84.38 196 ALA A C 1
ATOM 1538 O O . ALA A 1 196 ? 0.590 0.952 11.601 1.00 84.38 196 ALA A O 1
ATOM 1539 N N . CYS A 1 197 ? -0.818 2.647 11.176 1.00 79.69 197 CYS A N 1
ATOM 1540 C CA . CYS A 1 197 ? -0.476 2.798 9.760 1.00 79.69 197 CYS A CA 1
ATOM 1541 C C . CYS A 1 197 ? 1.000 3.128 9.559 1.00 79.69 197 CYS A C 1
ATOM 1543 O O . CYS A 1 197 ? 1.665 2.491 8.742 1.00 79.69 197 CYS A O 1
ATOM 1545 N N . LYS A 1 198 ? 1.534 4.061 10.351 1.00 79.31 198 LYS A N 1
ATOM 1546 C CA . LYS A 1 198 ? 2.959 4.417 10.335 1.00 79.31 198 LYS A CA 1
ATOM 1547 C C . LYS A 1 198 ? 3.845 3.244 10.766 1.00 79.31 198 LYS A C 1
ATOM 1549 O O . LYS A 1 198 ? 4.890 3.008 10.166 1.00 79.31 198 LYS A O 1
ATOM 1554 N N . ASN A 1 199 ? 3.415 2.475 11.768 1.00 80.19 199 ASN A N 1
ATOM 1555 C CA . ASN A 1 199 ? 4.184 1.352 12.307 1.00 80.19 199 ASN A CA 1
ATOM 1556 C C . ASN A 1 199 ? 4.096 0.066 11.475 1.00 80.19 199 ASN A C 1
ATOM 1558 O O . ASN A 1 199 ? 5.009 -0.750 11.570 1.00 80.19 199 ASN A O 1
ATOM 1562 N N . LYS A 1 200 ? 3.058 -0.113 10.640 1.00 72.94 200 LYS A N 1
ATOM 1563 C CA . LYS A 1 200 ? 2.869 -1.285 9.751 1.00 72.94 200 LYS A CA 1
ATOM 1564 C C . LYS A 1 200 ? 4.103 -1.601 8.905 1.00 72.94 200 LYS A C 1
ATOM 1566 O O . LYS A 1 200 ? 4.302 -2.735 8.488 1.00 72.94 200 LYS A O 1
ATOM 1571 N N . MET A 1 201 ? 4.922 -0.590 8.661 1.00 63.81 201 MET A N 1
ATOM 1572 C CA . MET A 1 201 ? 6.055 -0.640 7.751 1.00 63.81 201 MET A CA 1
ATOM 1573 C C . MET A 1 201 ? 7.400 -0.837 8.468 1.00 63.81 201 MET A C 1
ATOM 1575 O O . MET A 1 201 ? 8.447 -0.865 7.821 1.00 63.81 201 MET A O 1
ATOM 1579 N N . LEU A 1 202 ? 7.396 -0.981 9.799 1.00 70.38 202 LEU A N 1
ATOM 1580 C CA . LEU A 1 202 ? 8.591 -1.202 10.610 1.00 70.38 202 LEU A CA 1
ATOM 1581 C C . LEU A 1 202 ? 8.702 -2.679 11.009 1.00 70.38 202 LEU A C 1
ATOM 1583 O O . LEU A 1 202 ? 8.063 -3.119 11.960 1.00 70.38 202 LEU A O 1
ATOM 1587 N N . TYR A 1 203 ? 9.590 -3.426 10.345 1.00 63.25 203 TYR A N 1
ATOM 1588 C CA . TYR A 1 203 ? 9.847 -4.852 10.626 1.00 63.25 203 TYR A CA 1
ATOM 1589 C C . TYR A 1 203 ? 10.267 -5.157 12.075 1.00 63.25 203 TYR A C 1
ATOM 1591 O O . TYR A 1 203 ? 10.192 -6.298 12.513 1.00 63.25 203 TYR A O 1
ATOM 1599 N N . SER A 1 204 ? 10.731 -4.153 12.824 1.00 72.00 204 SER A N 1
ATOM 1600 C CA . SER A 1 204 ? 11.158 -4.301 14.219 1.00 72.00 204 SER A CA 1
ATOM 1601 C C . SER A 1 204 ? 10.028 -4.153 15.240 1.00 72.00 204 SER A C 1
ATOM 1603 O O . SER A 1 204 ? 10.278 -4.285 16.439 1.00 72.00 204 SER A O 1
ATOM 1605 N N . LYS A 1 205 ? 8.804 -3.819 14.813 1.00 75.88 205 LYS A N 1
ATOM 1606 C CA . LYS A 1 205 ? 7.675 -3.591 15.720 1.00 75.88 205 LYS A CA 1
ATOM 1607 C C . LYS A 1 205 ? 6.786 -4.826 15.807 1.00 75.88 205 LYS A C 1
ATOM 1609 O O . LYS A 1 205 ? 6.450 -5.436 14.803 1.00 75.88 205 LYS A O 1
ATOM 1614 N N . THR A 1 206 ? 6.346 -5.134 17.026 1.00 84.81 206 THR A N 1
ATOM 1615 C CA . THR A 1 206 ? 5.366 -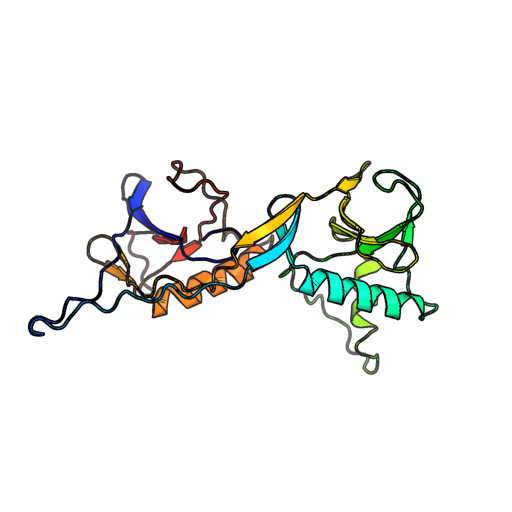6.197 17.303 1.00 84.81 206 THR A CA 1
ATOM 1616 C C . THR A 1 206 ? 3.988 -5.885 16.715 1.00 84.81 206 THR A C 1
ATOM 1618 O O . THR A 1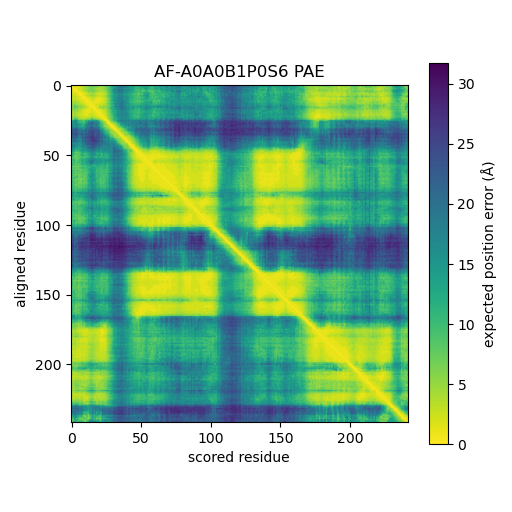 206 ? 3.227 -6.799 16.431 1.00 84.81 206 THR A O 1
ATOM 1621 N N . TYR A 1 207 ? 3.663 -4.599 16.534 1.00 82.56 207 TYR A N 1
ATOM 1622 C CA . TYR A 1 207 ? 2.368 -4.145 16.037 1.00 82.56 207 TYR A CA 1
ATOM 1623 C C . TYR A 1 207 ? 2.511 -3.081 14.943 1.00 82.56 207 TYR A C 1
ATOM 1625 O O . TYR A 1 207 ? 3.435 -2.264 15.011 1.00 82.56 207 TYR A O 1
ATOM 1633 N N . PRO A 1 208 ? 1.548 -3.005 14.010 1.00 84.19 208 PRO A N 1
ATOM 1634 C CA . PRO A 1 208 ? 0.383 -3.885 13.886 1.00 84.19 208 PRO A CA 1
ATOM 1635 C C . PRO A 1 208 ? 0.752 -5.309 13.439 1.00 84.19 208 PRO A C 1
ATOM 1637 O O . PRO A 1 208 ? 1.673 -5.488 12.650 1.00 84.19 208 PRO A O 1
ATOM 1640 N N . MET A 1 209 ? 0.024 -6.315 13.933 1.00 83.88 209 MET A N 1
ATOM 1641 C CA . MET A 1 209 ? 0.216 -7.727 13.557 1.00 83.88 209 MET A CA 1
ATOM 1642 C C . MET A 1 209 ? -0.998 -8.259 12.795 1.00 83.88 209 MET A C 1
ATOM 1644 O O . MET A 1 209 ? -2.089 -7.697 12.901 1.00 83.88 209 MET A O 1
ATOM 1648 N N . LYS A 1 210 ? -0.823 -9.345 12.038 1.00 82.75 210 LYS A N 1
ATOM 1649 C CA . LYS A 1 210 ? -1.926 -10.012 11.336 1.00 82.75 210 LYS A CA 1
ATOM 1650 C C . LYS A 1 210 ? -2.946 -10.558 12.342 1.00 82.75 210 LYS A C 1
ATOM 1652 O O . LYS A 1 210 ? -2.574 -11.090 13.384 1.00 82.75 210 LYS A O 1
ATOM 1657 N N . TYR A 1 211 ? -4.228 -10.399 12.036 1.00 83.00 211 TYR A N 1
ATOM 1658 C CA . TYR A 1 211 ? -5.311 -11.031 12.779 1.00 83.00 211 TYR A CA 1
ATOM 1659 C C . TYR A 1 211 ? -5.497 -12.480 12.318 1.00 83.00 211 TYR A C 1
ATOM 1661 O O . TYR A 1 211 ? -5.580 -12.739 11.118 1.00 83.00 211 TYR A O 1
ATOM 1669 N N . GLU A 1 212 ? -5.582 -13.397 13.277 1.00 84.38 212 GLU A N 1
ATOM 1670 C CA . GLU A 1 212 ? -5.748 -14.842 13.052 1.00 84.38 212 GLU A CA 1
ATOM 1671 C C . GLU A 1 212 ? -7.013 -15.397 13.732 1.00 84.38 212 GLU A C 1
ATOM 1673 O O . GLU A 1 212 ? -7.139 -16.603 13.905 1.00 84.38 212 GLU A O 1
ATOM 1678 N N . GLY A 1 213 ? -7.926 -14.521 14.168 1.00 83.69 213 GLY A N 1
ATOM 1679 C CA . GLY A 1 213 ? -9.191 -14.940 14.774 1.00 83.69 213 GLY A CA 1
ATOM 1680 C C . GLY A 1 213 ? -10.271 -15.257 13.737 1.00 83.69 213 GLY A C 1
ATOM 1681 O O . GLY A 1 213 ? -9.976 -15.602 12.594 1.00 83.69 213 GLY A O 1
ATOM 1682 N N . GLU A 1 214 ? -11.532 -15.136 14.149 1.00 83.12 214 GLU A N 1
ATOM 1683 C CA . GLU A 1 214 ? -12.692 -15.501 13.331 1.00 83.12 214 GLU A CA 1
ATOM 1684 C C . GLU A 1 214 ? -12.816 -14.689 12.033 1.00 83.12 214 GLU A C 1
ATOM 1686 O O . GLU A 1 214 ? -12.405 -13.534 11.933 1.00 83.12 214 GLU A O 1
ATOM 1691 N N . ASN A 1 215 ? -13.427 -15.289 11.012 1.00 78.31 215 ASN A N 1
ATOM 1692 C CA . ASN A 1 215 ? -13.657 -14.595 9.750 1.00 78.31 215 ASN A CA 1
ATOM 1693 C C . ASN A 1 215 ? -14.744 -13.527 9.908 1.00 78.31 215 ASN A C 1
ATOM 1695 O O . ASN A 1 215 ? -15.838 -13.801 10.398 1.00 78.31 215 ASN A O 1
ATOM 1699 N N . PHE A 1 216 ? -14.473 -12.321 9.416 1.00 70.00 216 PHE A N 1
ATOM 1700 C CA . PHE A 1 216 ? -15.474 -11.262 9.359 1.00 70.00 216 PHE A CA 1
ATOM 1701 C C . PHE A 1 216 ? -16.368 -11.409 8.125 1.00 70.00 216 PHE A C 1
ATOM 1703 O O . PHE A 1 216 ? -15.998 -12.034 7.131 1.00 70.00 216 PHE A O 1
ATOM 1710 N N . GLN A 1 217 ? -17.544 -10.771 8.169 1.00 70.12 217 GLN A N 1
ATOM 1711 C CA . GLN A 1 217 ? -18.440 -10.669 7.006 1.00 70.12 217 GLN A CA 1
ATOM 1712 C C . GLN A 1 217 ? -17.755 -10.005 5.810 1.00 70.12 217 GLN A C 1
ATOM 1714 O O . GLN A 1 217 ? -18.032 -10.330 4.658 1.00 70.12 217 GLN A O 1
ATOM 1719 N N . ILE A 1 218 ? -16.857 -9.063 6.093 1.00 64.31 218 ILE A N 1
ATOM 1720 C CA . ILE A 1 218 ? -15.982 -8.485 5.088 1.00 64.31 218 ILE A CA 1
ATOM 1721 C C . ILE A 1 218 ? -14.756 -9.410 5.010 1.00 64.31 218 ILE A C 1
ATOM 1723 O O . ILE A 1 218 ? -14.173 -9.731 6.042 1.00 64.31 218 ILE A O 1
ATOM 1727 N N . PRO A 1 219 ? -14.360 -9.890 3.826 1.00 66.12 219 PRO A N 1
ATOM 1728 C CA . PRO A 1 219 ? -13.129 -10.651 3.682 1.00 66.12 219 PRO A CA 1
ATOM 1729 C C . PRO A 1 219 ? -11.925 -9.704 3.687 1.00 66.12 219 PRO A C 1
ATOM 1731 O O . PRO A 1 219 ? -11.937 -8.656 3.037 1.00 66.12 219 PRO A O 1
ATOM 1734 N N . GLY A 1 220 ? -10.840 -10.090 4.356 1.00 62.31 220 GLY A N 1
ATOM 1735 C CA . GLY A 1 220 ? -9.596 -9.336 4.262 1.00 62.31 220 GLY A CA 1
ATOM 1736 C C . GLY A 1 220 ? -8.434 -9.938 5.042 1.00 62.31 220 GLY A C 1
ATO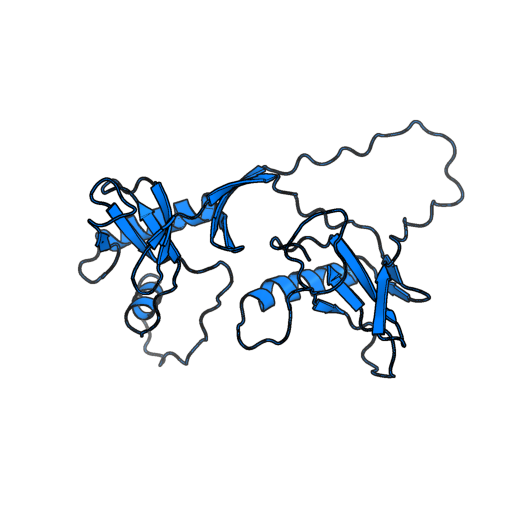M 1737 O O . GLY A 1 220 ? -8.634 -10.738 5.956 1.00 62.31 220 GLY A O 1
ATOM 1738 N N . PRO A 1 221 ? -7.192 -9.533 4.730 1.00 75.62 221 PRO A N 1
ATOM 1739 C CA . PRO A 1 221 ? -6.144 -9.552 5.727 1.00 75.62 221 PRO A CA 1
ATOM 1740 C C . PRO A 1 221 ? -6.385 -8.388 6.695 1.00 75.62 221 PRO A C 1
ATOM 1742 O O . PRO A 1 221 ? -6.263 -7.218 6.324 1.00 75.62 221 PRO A O 1
ATOM 1745 N N . TYR A 1 222 ? -6.715 -8.718 7.939 1.00 79.50 222 TYR A N 1
ATOM 1746 C CA . TYR A 1 222 ? -6.888 -7.737 9.004 1.00 79.50 222 TYR A CA 1
ATOM 1747 C C . TYR A 1 222 ? -5.604 -7.563 9.795 1.00 79.50 222 TYR A C 1
ATOM 1749 O O . TYR A 1 222 ? -4.843 -8.510 10.010 1.00 79.50 222 TYR A O 1
ATOM 1757 N N . LEU A 1 223 ? -5.375 -6.332 10.235 1.00 83.88 223 LEU A N 1
ATOM 1758 C CA . LEU A 1 223 ? -4.294 -5.992 11.141 1.00 83.88 223 LEU A CA 1
ATOM 1759 C C . LEU A 1 223 ? -4.865 -5.559 12.477 1.00 83.88 223 LEU A C 1
ATOM 1761 O O . LEU A 1 223 ? -5.824 -4.796 12.501 1.00 83.88 223 LEU A O 1
ATOM 1765 N N . ILE A 1 224 ? -4.239 -5.989 13.566 1.00 85.19 224 ILE A N 1
ATOM 1766 C CA . ILE A 1 224 ? -4.593 -5.576 14.921 1.00 85.19 224 ILE A CA 1
ATOM 1767 C C . ILE A 1 224 ? -3.518 -4.683 15.515 1.00 85.19 224 ILE A C 1
ATOM 1769 O O . ILE A 1 224 ? -2.319 -4.899 15.323 1.00 85.19 224 ILE A O 1
ATOM 1773 N N . TYR A 1 225 ? -3.968 -3.685 16.267 1.00 84.25 225 TYR A N 1
ATOM 1774 C CA . TYR A 1 225 ? -3.115 -2.771 17.010 1.00 84.25 225 TYR A CA 1
ATOM 1775 C C . TYR A 1 225 ? -3.699 -2.556 18.411 1.00 84.25 225 TYR A C 1
ATOM 1777 O O . TYR A 1 225 ? -4.914 -2.360 18.509 1.00 84.25 225 TYR A O 1
ATOM 1785 N N . PRO A 1 226 ? -2.879 -2.614 19.477 1.00 84.56 226 PRO A N 1
ATOM 1786 C CA . PRO A 1 226 ? -3.353 -2.458 20.842 1.00 84.56 226 PRO A CA 1
ATOM 1787 C C . PRO A 1 226 ? -3.753 -1.007 21.106 1.00 84.56 226 PRO A C 1
ATOM 1789 O O . PRO A 1 226 ? -2.979 -0.081 20.848 1.00 84.56 226 PRO A O 1
ATOM 1792 N N . LEU A 1 227 ? -4.939 -0.821 21.672 1.00 83.38 227 LEU A N 1
ATOM 1793 C CA . LEU A 1 227 ? -5.395 0.443 22.225 1.00 83.38 227 LEU A CA 1
ATOM 1794 C C . LEU A 1 227 ? -5.435 0.340 23.754 1.00 83.38 227 LEU A C 1
ATOM 1796 O O . LEU A 1 227 ? -5.888 -0.659 24.310 1.00 83.38 227 LEU A O 1
ATOM 1800 N N . MET A 1 228 ? -4.909 1.369 24.415 1.00 78.12 228 MET A N 1
ATOM 1801 C CA . MET A 1 228 ? -4.831 1.480 25.870 1.00 78.12 228 MET A CA 1
ATOM 1802 C C . MET A 1 228 ? -5.591 2.736 26.280 1.00 78.12 228 MET A C 1
ATOM 1804 O O . MET A 1 228 ? -5.286 3.814 25.765 1.00 78.12 228 MET A O 1
ATOM 1808 N N . LYS A 1 229 ? -6.570 2.588 27.175 1.00 77.62 229 LYS A N 1
ATOM 1809 C CA . LYS A 1 229 ? -7.271 3.714 27.792 1.00 77.62 229 LYS A CA 1
ATOM 1810 C C . LYS A 1 229 ? -6.698 3.928 29.179 1.00 77.62 229 LYS A C 1
ATOM 1812 O O . LYS A 1 229 ? -6.746 2.990 29.962 1.00 77.62 229 LYS A O 1
ATOM 1817 N N . ASP A 1 230 ? -6.183 5.129 29.426 1.00 71.00 230 ASP A N 1
ATOM 1818 C CA . ASP A 1 230 ? -5.563 5.547 30.685 1.00 71.00 230 ASP A CA 1
ATOM 1819 C C . ASP A 1 230 ? -4.350 4.673 31.079 1.00 71.00 230 ASP A C 1
ATOM 1821 O O . ASP A 1 230 ? -4.322 3.459 30.942 1.00 71.00 230 ASP A O 1
ATOM 1825 N N . LYS A 1 231 ? -3.235 5.290 31.470 1.00 58.25 231 LYS A N 1
ATOM 1826 C CA . LYS A 1 231 ? -1.902 4.644 31.498 1.00 58.25 231 LYS A CA 1
ATOM 1827 C C . LYS A 1 231 ? -1.715 3.522 32.547 1.00 58.25 231 LYS A C 1
ATOM 1829 O O . LYS A 1 231 ? -0.575 3.120 32.776 1.00 58.25 231 LYS A O 1
ATOM 1834 N N . GLU A 1 232 ? -2.767 3.016 33.185 1.00 46.31 232 GLU A N 1
ATOM 1835 C CA . GLU A 1 232 ? -2.669 2.046 34.278 1.00 46.31 232 GLU A CA 1
ATOM 1836 C C . GLU A 1 232 ? -2.979 0.616 33.832 1.00 46.31 232 GLU A C 1
ATOM 1838 O O . GLU A 1 232 ? -4.083 0.252 33.436 1.00 46.31 232 GLU A O 1
ATOM 1843 N N . TYR A 1 233 ? -1.943 -0.219 33.905 1.00 46.69 233 TYR A N 1
ATOM 1844 C CA . TYR A 1 233 ? -1.995 -1.635 33.582 1.00 46.69 233 TYR A CA 1
ATOM 1845 C C . TYR A 1 233 ? -2.475 -2.421 34.808 1.00 46.69 233 TYR A C 1
ATOM 1847 O O . TYR A 1 233 ? -1.673 -2.947 35.576 1.00 46.69 233 TYR A O 1
ATOM 1855 N N . THR A 1 234 ? -3.787 -2.525 34.991 1.00 39.62 234 THR A N 1
ATOM 1856 C CA . THR A 1 234 ? -4.398 -3.448 35.962 1.00 39.62 234 THR A CA 1
ATOM 1857 C C . THR A 1 234 ? -5.302 -4.450 35.242 1.00 39.62 234 THR A C 1
ATOM 1859 O O . THR A 1 234 ? -6.502 -4.529 35.450 1.00 39.62 234 THR A O 1
ATOM 1862 N N . GLY A 1 235 ? -4.701 -5.254 34.359 1.00 40.91 235 GLY A N 1
ATOM 1863 C CA . GLY A 1 235 ? -5.208 -6.598 34.054 1.00 40.91 235 GLY A CA 1
ATOM 1864 C C . GLY A 1 235 ? -6.585 -6.734 33.386 1.00 40.91 235 GLY A C 1
ATOM 1865 O O . GLY A 1 235 ? -7.287 -7.697 33.686 1.00 40.91 235 GLY A O 1
ATOM 1866 N N . GLY A 1 236 ? -6.984 -5.863 32.455 1.00 46.91 236 GLY A N 1
ATOM 1867 C CA . GLY A 1 236 ? -8.238 -6.074 31.721 1.00 46.91 236 GLY A CA 1
ATOM 1868 C C . GLY A 1 236 ? -8.376 -5.243 30.448 1.00 46.91 236 GLY A C 1
ATOM 1869 O O . GLY A 1 236 ? -8.140 -4.044 30.462 1.00 46.91 236 GLY A O 1
ATOM 1870 N N . CYS A 1 237 ? -8.811 -5.898 29.366 1.00 39.81 237 CYS A N 1
ATOM 1871 C CA . CYS A 1 237 ? -9.168 -5.345 28.052 1.00 39.81 237 CYS A CA 1
ATOM 1872 C C . CYS A 1 237 ? -8.003 -4.823 27.189 1.00 39.81 237 CYS A C 1
ATOM 1874 O O . CYS A 1 237 ? -7.725 -3.630 27.098 1.00 39.81 237 CYS A O 1
ATOM 1876 N N . MET A 1 238 ? -7.370 -5.737 26.444 1.00 45.47 238 MET A N 1
ATOM 1877 C CA . MET A 1 238 ? -6.596 -5.355 25.261 1.00 45.47 238 MET A CA 1
ATOM 1878 C C . MET A 1 238 ? -7.574 -5.084 24.122 1.00 45.47 238 MET A C 1
ATOM 1880 O O . MET A 1 238 ? -8.161 -6.014 23.564 1.00 45.47 238 MET A O 1
ATOM 1884 N N . LEU A 1 239 ? -7.741 -3.813 23.780 1.00 50.97 239 LEU A N 1
ATOM 1885 C CA . LEU A 1 239 ? -8.583 -3.424 22.668 1.00 50.97 239 LEU A CA 1
ATOM 1886 C C . LEU A 1 239 ? -7.795 -3.514 21.362 1.00 50.97 239 LEU A C 1
ATOM 1888 O O . LEU A 1 239 ? -6.684 -2.992 21.266 1.00 50.97 239 LEU A O 1
ATOM 1892 N N . LYS A 1 240 ? -8.345 -4.206 20.366 1.00 52.62 240 LYS A N 1
ATOM 1893 C CA . LYS A 1 240 ? -7.745 -4.353 19.042 1.00 52.62 240 LYS A CA 1
ATOM 1894 C C . LYS A 1 240 ? -8.588 -3.612 18.016 1.00 52.62 240 LYS A C 1
ATOM 1896 O O . LYS A 1 240 ? -9.803 -3.768 17.939 1.00 52.62 240 LYS A O 1
ATOM 1901 N N . ILE A 1 241 ? -7.905 -2.819 17.206 1.00 55.06 241 ILE A N 1
ATOM 1902 C CA . ILE A 1 241 ? -8.500 -2.094 16.089 1.00 55.06 241 ILE A CA 1
ATOM 1903 C C . ILE A 1 241 ? -8.390 -2.949 14.823 1.00 55.06 241 ILE A C 1
ATOM 1905 O O . ILE A 1 241 ? -7.276 -3.221 14.376 1.00 55.06 241 ILE A O 1
ATOM 1909 N N . LEU A 1 242 ? -9.527 -3.337 14.240 1.00 47.53 242 LEU A N 1
ATOM 1910 C CA . LEU A 1 242 ? -9.707 -4.121 13.006 1.00 47.53 242 LEU A CA 1
ATOM 1911 C C . LEU A 1 242 ? -10.137 -3.276 11.811 1.00 47.53 242 LEU A C 1
ATOM 1913 O O . LEU A 1 242 ? -10.556 -2.114 11.982 1.00 47.53 242 LEU A O 1
#

pLDDT: mean 76.11, std 18.56, range [33.75, 98.25]

Nearest PDB structures (foldseek):
  5gy6-assembly1_A  TM=7.669E-01  e=8.766E-03  Hericium erinaceus
  8oxk-assembly1_A  TM=6.730E-01  e=1.195E-01  Blumeria hordei

Mean predicted aligned error: 12.33 Å

Radius of gyration: 22.89 Å; Cα contacts (8 Å, |Δi|>4): 365; chains: 1; bounding box: 70×37×61 Å

Organism: Uncinula necator (NCBI:txid52586)

Foldseek 3Di:
DFLVLFFPFKWKQFPVRDIDTWDFPDDPPPPDDDDDDDDPPPQPQFDKWWAFDDPSQTDTPVNLVVQLVLQVVQVVDPPAPPQDWDQDPPDPHIKTKGADDRPQQDPPPPDDPPDDDDDPNVVVRVQPPPDDGHQKIQIAHPVSHGDFIWGHDPPDIHTTHIDIDSRPPSPRPQTWTGDPPDIHGPVQVSVQSVVQSNCVNPPPDPPQDWDDDDADPDDHGDTWDFDDDDPDPDDGIGMTGD